Protein AF-A0A086KUJ4-F1 (afdb_monomer_lite)

Organism: NCBI:txid943167

pLDDT: mean 71.08, std 16.58, range [30.31, 95.75]

InterPro domains:
  IPR012171 Fatty acid desaturase [PTHR32100] (30-176)

Secondary structure (DSSP, 8-state):
-HHHHHHTT--S-HHHHHHHHHHHHHHHHHHHHHHHHHHHHHHHHHHHHHHHHHHHHHS-GGGTS--HHHHHHHHHHHHHHHHHHHHIIIIIS-HHHHHHHHHSPPPTT--HHHHHHHHHHHHHHHHHHHHHHHHHHHHHHHHHHHHHTT-S-S-HHHHHHHHHHHHHHTTPPP----TT-TT----HHHHHHHHHSTTT--SS--TTHHHHHHHHHHHHHHHHHHHHTT-HHHHIIIIIHHHHHHHHHHHHHHHHHHTT-GGGT-STT----HHHHHHHHHHHHHHHHHHHHHHHTSTTHHHHHHHHHHHTTTHHHHHHHHHHH-

Sequence (326 aa):
VIDAGALLGLVWNRRRATTAWQRARERRDEMKRQDEEKLLQRAGSDRQIIYMESIKQMFPARVYRIHTFANLALLARDLLLLVGLSFAAYRLLGIEALLDRLDVPAPPSASPLLRASLFTLLVALAVAYAVGSGTLWFALFVHATEAANGKFSGASLLNHAVASVLQAAMLIPYKPRRAGAPYEVPAIRPCLFDSCFRFAHLAGANCWQTSFFACIGVFAFLAWLAGSCGYSSQVLIFYVGPYLVCNAWMAYYYGLLEGGGPHDVTNEENNMNFDFAAPSALQWMRSVSEERRRGRKVRRGGLLWSWIDRLHHELPKKHLMQALTY

Structure (mmCIF, N/CA/C/O backbone):
data_AF-A0A086KUJ4-F1
#
_entry.id   AF-A0A086KUJ4-F1
#
loop_
_atom_site.group_PDB
_atom_site.id
_atom_site.type_symbol
_atom_site.label_atom_id
_atom_site.label_alt_id
_atom_site.label_comp_id
_atom_site.label_asym_id
_atom_site.label_entity_id
_atom_site.label_seq_id
_atom_site.pdbx_PDB_ins_code
_atom_site.Cartn_x
_atom_site.Cartn_y
_atom_site.Cartn_z
_atom_site.occupancy
_atom_site.B_iso_or_equiv
_atom_site.auth_seq_id
_atom_site.auth_comp_id
_atom_site.auth_asym_id
_atom_site.auth_atom_id
_atom_site.pdbx_PDB_model_num
ATOM 1 N N . VAL A 1 1 ? -43.573 -10.918 61.243 1.00 58.59 1 VAL A N 1
ATOM 2 C CA . VAL A 1 1 ? -44.524 -10.003 60.556 1.00 58.59 1 VAL A CA 1
ATOM 3 C C . VAL A 1 1 ? -45.813 -10.715 60.155 1.00 58.59 1 VAL A C 1
ATOM 5 O O . VAL A 1 1 ? -46.865 -10.255 60.563 1.00 58.59 1 VAL A O 1
ATOM 8 N N . ILE A 1 2 ? -45.764 -11.842 59.432 1.00 58.16 2 ILE A N 1
ATOM 9 C CA . ILE A 1 2 ? -46.979 -12.574 59.005 1.00 58.16 2 ILE A CA 1
ATOM 10 C C . ILE A 1 2 ? -47.777 -13.123 60.198 1.00 58.16 2 ILE A C 1
ATOM 12 O O . ILE A 1 2 ? -48.990 -12.960 60.224 1.00 58.16 2 ILE A O 1
ATOM 16 N N . ASP A 1 3 ? -47.110 -13.693 61.208 1.00 50.41 3 ASP A N 1
ATOM 17 C CA . ASP A 1 3 ? -47.803 -14.197 62.405 1.00 50.41 3 ASP A CA 1
ATOM 18 C C . ASP A 1 3 ? -48.405 -13.062 63.253 1.00 50.41 3 ASP A C 1
ATOM 20 O O . ASP A 1 3 ? -49.518 -13.198 63.745 1.00 50.41 3 ASP A O 1
ATOM 24 N N . ALA A 1 4 ? -47.742 -11.901 63.330 1.00 58.22 4 ALA A N 1
ATOM 25 C CA . ALA A 1 4 ? -48.284 -10.707 63.988 1.00 58.22 4 ALA A CA 1
ATOM 26 C C . ALA A 1 4 ? -49.477 -10.097 63.219 1.00 58.22 4 ALA A C 1
ATOM 28 O O . ALA A 1 4 ? -50.450 -9.670 63.829 1.00 58.22 4 ALA A O 1
ATOM 29 N N . GLY A 1 5 ? -49.441 -10.097 61.881 1.00 60.09 5 GLY A N 1
ATOM 30 C CA . GLY A 1 5 ? -50.546 -9.627 61.034 1.00 60.09 5 GLY A CA 1
ATOM 31 C C . GLY A 1 5 ? -51.746 -10.580 60.994 1.00 60.09 5 GLY A C 1
ATOM 32 O O . GLY A 1 5 ? -52.878 -10.128 60.847 1.00 60.09 5 GLY A O 1
ATOM 33 N N . ALA A 1 6 ? -51.519 -11.885 61.170 1.00 55.00 6 ALA A N 1
ATOM 34 C CA . ALA A 1 6 ? -52.583 -12.871 61.353 1.00 55.00 6 ALA A CA 1
ATOM 35 C C . ALA A 1 6 ? -53.240 -12.750 62.741 1.00 55.00 6 ALA A C 1
ATOM 37 O O . ALA A 1 6 ? -54.462 -12.813 62.834 1.00 55.00 6 ALA A O 1
ATOM 38 N N . LEU A 1 7 ? -52.447 -12.505 63.795 1.00 54.44 7 LEU A N 1
ATOM 39 C CA .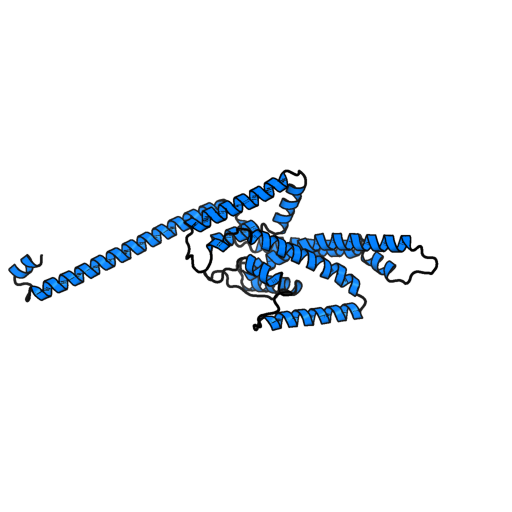 LEU A 1 7 ? -52.930 -12.229 65.158 1.00 54.44 7 LEU A CA 1
ATOM 40 C C . LEU A 1 7 ? -53.775 -10.948 65.252 1.00 54.44 7 LEU A C 1
ATOM 42 O O . LEU A 1 7 ? -54.709 -10.894 66.042 1.00 54.44 7 LEU A O 1
ATOM 46 N N . LEU A 1 8 ? -53.477 -9.943 64.425 1.00 58.81 8 LEU A N 1
ATOM 47 C CA . LEU A 1 8 ? -54.223 -8.680 64.346 1.00 58.81 8 LEU A CA 1
ATOM 48 C C . LEU A 1 8 ? -55.417 -8.718 63.368 1.00 58.81 8 LEU A C 1
ATOM 50 O O . LEU A 1 8 ? -56.019 -7.681 63.109 1.00 58.81 8 LEU A O 1
ATOM 54 N N . GLY A 1 9 ? -55.756 -9.876 62.784 1.00 57.69 9 GLY A N 1
ATOM 55 C CA . GLY A 1 9 ? -56.895 -10.016 61.860 1.00 57.69 9 GLY A CA 1
ATOM 56 C C . GLY A 1 9 ? -56.721 -9.335 60.492 1.00 57.69 9 GLY A C 1
ATOM 57 O O . GLY A 1 9 ? -57.650 -9.302 59.691 1.00 57.69 9 GLY A O 1
ATOM 58 N N . LEU A 1 10 ? -55.525 -8.828 60.182 1.00 59.97 10 LEU A N 1
ATOM 59 C CA . LEU A 1 10 ? -55.222 -8.082 58.952 1.00 59.97 10 LEU A CA 1
ATOM 60 C C . LEU A 1 10 ? -54.980 -8.992 57.733 1.00 59.97 10 LEU A C 1
ATOM 62 O O . LEU A 1 10 ? -54.762 -8.510 56.622 1.00 59.97 10 LEU A O 1
ATOM 66 N N . VAL A 1 11 ? -54.993 -10.316 57.921 1.00 57.94 11 VAL A N 1
ATOM 67 C CA . VAL A 1 11 ? -54.673 -11.303 56.885 1.00 57.94 11 VAL A CA 1
ATOM 68 C C . VAL A 1 11 ? -55.725 -12.416 56.864 1.00 57.94 11 VAL A C 1
ATOM 70 O O . VAL A 1 11 ? -55.714 -13.308 57.705 1.00 57.94 11 VAL A O 1
ATOM 73 N N . TRP A 1 12 ? -56.600 -12.405 55.853 1.00 60.53 12 TRP A N 1
ATOM 74 C CA . TRP A 1 12 ? -57.777 -13.291 55.767 1.00 60.53 12 TRP A CA 1
ATOM 75 C C . TRP A 1 12 ? -57.455 -14.781 55.549 1.00 60.53 12 TRP A C 1
ATOM 77 O O . TRP A 1 12 ? -58.298 -15.646 55.770 1.00 60.53 12 TRP A O 1
ATOM 87 N N . ASN A 1 13 ? -56.252 -15.122 55.068 1.00 69.75 13 ASN A N 1
ATOM 88 C CA . ASN A 1 13 ? -55.864 -16.518 54.857 1.00 69.75 13 ASN A CA 1
ATOM 89 C C . ASN A 1 13 ? -54.338 -16.702 54.927 1.00 69.75 13 ASN A C 1
ATOM 91 O O . ASN A 1 13 ? -53.608 -16.315 54.007 1.00 69.75 13 ASN A O 1
ATOM 95 N N . ARG A 1 14 ? -53.856 -17.321 56.016 1.00 67.38 14 ARG A N 1
ATOM 96 C CA . ARG A 1 14 ? -52.426 -17.517 56.334 1.00 67.38 14 ARG A CA 1
ATOM 97 C C . ARG A 1 14 ? -51.643 -18.126 55.172 1.00 67.38 14 ARG A C 1
ATOM 99 O O . ARG A 1 14 ? -50.552 -17.662 54.858 1.00 67.38 14 ARG A O 1
ATOM 106 N N . ARG A 1 15 ? -52.233 -19.115 54.491 1.00 71.88 15 ARG A N 1
ATOM 107 C CA . ARG A 1 15 ? -51.593 -19.854 53.392 1.00 71.88 15 ARG A CA 1
ATOM 108 C C . ARG A 1 15 ? -51.363 -18.985 52.154 1.00 71.88 15 ARG A C 1
ATOM 110 O O . ARG A 1 15 ? -50.354 -19.145 51.480 1.00 71.88 15 ARG A O 1
ATOM 117 N N . ARG A 1 16 ? -52.270 -18.041 51.867 1.00 69.00 16 ARG A N 1
ATOM 118 C CA . ARG A 1 16 ? -52.110 -17.093 50.750 1.00 69.00 16 ARG A CA 1
ATOM 119 C C . ARG A 1 16 ? -51.055 -16.037 51.066 1.00 69.00 16 ARG A C 1
ATOM 121 O O . ARG A 1 16 ? -50.241 -15.717 50.201 1.00 69.00 16 ARG A O 1
ATOM 128 N N . ALA A 1 17 ? -51.026 -15.543 52.301 1.00 68.44 17 ALA A N 1
ATOM 129 C CA . ALA A 1 17 ? -50.056 -14.539 52.727 1.00 68.44 17 ALA A CA 1
ATOM 130 C C . ALA A 1 17 ? -48.621 -15.071 52.779 1.00 68.44 17 ALA A C 1
ATOM 132 O O . ALA A 1 17 ? -47.705 -14.364 52.365 1.00 68.44 17 ALA A O 1
ATOM 133 N N . THR A 1 18 ? -48.417 -16.322 53.200 1.00 75.56 18 THR A N 1
ATOM 134 C CA . THR A 1 18 ? -47.094 -16.959 53.136 1.00 75.56 18 THR A CA 1
ATOM 135 C C . THR A 1 18 ? -46.623 -17.136 51.696 1.00 75.56 18 THR A C 1
ATOM 137 O O . THR A 1 18 ? -45.495 -16.758 51.399 1.00 75.56 18 THR A O 1
ATOM 140 N N . THR A 1 19 ? -47.480 -17.592 50.774 1.00 76.88 19 THR A N 1
ATOM 141 C CA . THR A 1 19 ? -47.108 -17.690 49.348 1.00 76.88 19 THR A CA 1
ATOM 142 C C . THR A 1 19 ? -46.850 -16.332 48.692 1.00 76.88 19 THR A C 1
ATOM 144 O O . THR A 1 19 ? -45.944 -16.209 47.872 1.00 76.88 19 THR A O 1
ATOM 147 N N . ALA A 1 20 ? -47.616 -15.293 49.040 1.00 75.69 20 ALA A N 1
ATOM 148 C CA . ALA A 1 20 ? -47.390 -13.944 48.523 1.00 75.69 20 ALA A CA 1
ATOM 149 C C . ALA A 1 20 ? -46.068 -13.365 49.044 1.00 75.69 20 ALA A C 1
ATOM 151 O O . ALA A 1 20 ? -45.313 -12.764 48.281 1.00 75.69 20 ALA A O 1
ATOM 152 N N . TRP A 1 21 ? -45.756 -13.602 50.320 1.00 77.25 21 TRP A N 1
ATOM 153 C CA . TRP A 1 21 ? -44.485 -13.206 50.913 1.00 77.25 21 TRP A CA 1
ATOM 154 C C . TRP A 1 21 ? -43.297 -13.971 50.324 1.00 77.25 21 TRP A C 1
ATOM 156 O O . TRP A 1 21 ? -42.284 -13.349 50.026 1.00 77.25 21 TRP A O 1
ATOM 166 N N . GLN A 1 22 ? -43.425 -15.282 50.093 1.00 81.25 22 GLN A N 1
ATOM 167 C CA . GLN A 1 22 ? -42.392 -16.090 49.433 1.00 81.25 22 GLN A CA 1
ATOM 168 C C . GLN A 1 22 ? -42.095 -15.566 48.027 1.00 81.25 22 GLN A C 1
ATOM 170 O O . GLN A 1 22 ? -40.948 -15.250 47.740 1.00 81.25 22 GLN A O 1
ATOM 175 N N . ARG A 1 23 ? -43.123 -15.323 47.203 1.00 78.44 23 ARG A N 1
ATOM 176 C CA . ARG A 1 23 ? -42.940 -14.741 45.861 1.00 78.44 23 ARG A CA 1
ATOM 177 C C . ARG A 1 23 ? -42.352 -13.331 45.892 1.00 78.44 23 ARG A C 1
ATOM 179 O O . ARG A 1 23 ? -41.558 -12.973 45.029 1.00 78.44 23 ARG A O 1
ATOM 186 N N . ALA A 1 24 ? -42.749 -12.505 46.861 1.00 76.44 24 ALA A N 1
ATOM 187 C CA . ALA A 1 24 ? -42.192 -11.162 47.021 1.00 76.44 24 ALA A CA 1
ATOM 188 C C . ALA A 1 24 ? -40.724 -11.200 47.474 1.00 76.44 24 ALA A C 1
ATOM 190 O O . ALA A 1 24 ? -39.934 -10.352 47.062 1.00 76.44 24 ALA A O 1
ATOM 191 N N . ARG A 1 25 ? -40.361 -12.184 48.303 1.00 83.00 25 ARG A N 1
ATOM 192 C CA . ARG A 1 25 ? -38.986 -12.436 48.731 1.00 83.00 25 ARG A CA 1
ATOM 193 C C . ARG A 1 25 ? -38.134 -12.944 47.571 1.00 83.00 25 ARG A C 1
ATOM 195 O O . ARG A 1 25 ? -37.107 -12.341 47.307 1.00 83.00 25 ARG A O 1
ATOM 202 N N . GLU A 1 26 ? -38.608 -13.944 46.832 1.00 85.44 26 GLU A N 1
ATOM 203 C CA . GLU A 1 26 ? -37.947 -14.467 45.629 1.00 85.44 26 GLU A CA 1
ATOM 204 C C . GLU A 1 26 ? -37.695 -13.355 44.606 1.00 85.44 26 GLU A C 1
ATOM 206 O O . GLU A 1 26 ? -36.560 -13.155 44.201 1.00 85.44 26 GLU A O 1
ATOM 211 N N . ARG A 1 27 ? -38.703 -12.532 44.277 1.00 81.81 27 ARG A N 1
ATOM 212 C CA . ARG A 1 27 ? -38.520 -11.379 43.371 1.00 81.81 27 ARG A CA 1
ATOM 213 C C . ARG A 1 27 ? -37.503 -10.357 43.878 1.00 81.81 27 ARG A C 1
ATOM 215 O O . ARG A 1 27 ? -36.817 -9.731 43.076 1.00 81.81 27 ARG A O 1
ATOM 222 N N . ARG A 1 28 ? -37.437 -10.134 45.194 1.00 81.12 28 ARG A N 1
ATOM 223 C CA . ARG A 1 28 ? -36.473 -9.205 45.802 1.00 81.12 28 ARG A CA 1
ATOM 224 C C . ARG A 1 28 ? -35.055 -9.770 45.742 1.00 81.12 28 ARG A C 1
ATOM 226 O O . ARG A 1 28 ? -34.130 -9.018 45.458 1.00 81.12 28 ARG A O 1
ATOM 233 N N . ASP A 1 29 ? -34.902 -11.061 46.008 1.00 83.81 29 ASP A N 1
ATOM 234 C CA . ASP A 1 29 ? -33.615 -11.751 45.966 1.00 83.81 29 ASP A CA 1
ATOM 235 C C . ASP A 1 29 ? -33.114 -11.878 44.510 1.00 83.81 29 ASP A C 1
ATOM 237 O O . ASP A 1 29 ? -31.934 -11.651 44.254 1.00 83.81 29 ASP A O 1
ATOM 241 N N . GLU A 1 30 ? -34.012 -12.103 43.544 1.00 86.06 30 GLU A N 1
ATOM 242 C CA . GLU A 1 30 ? -33.726 -12.074 42.099 1.00 86.06 30 GLU A CA 1
ATOM 243 C C . GLU A 1 30 ? -33.246 -10.685 41.642 1.00 86.06 30 GLU A C 1
ATOM 245 O O . GLU A 1 30 ? -32.212 -10.569 40.989 1.00 86.06 30 GLU A O 1
ATOM 250 N N . MET A 1 31 ? -33.949 -9.611 42.034 1.00 78.88 31 MET A N 1
ATOM 251 C CA . MET A 1 31 ? -33.533 -8.235 41.719 1.00 78.88 31 MET A CA 1
ATOM 252 C C . MET A 1 31 ? -32.161 -7.902 42.309 1.00 78.88 31 MET A C 1
ATOM 254 O O . MET A 1 31 ? -31.336 -7.307 41.624 1.00 78.88 31 MET A O 1
ATOM 258 N N . LYS A 1 32 ? -31.892 -8.312 43.555 1.00 79.44 32 LYS A N 1
ATOM 259 C CA . LYS A 1 32 ? -30.580 -8.100 44.178 1.00 79.44 32 LYS A CA 1
ATOM 260 C C . LYS A 1 32 ? -29.462 -8.816 43.428 1.00 79.44 32 LYS A C 1
ATOM 262 O O . LYS A 1 32 ? -28.425 -8.206 43.205 1.00 79.44 32 LYS A O 1
ATOM 267 N N . ARG A 1 33 ? -29.681 -10.065 43.001 1.00 80.62 33 ARG A N 1
ATOM 268 C CA . ARG A 1 33 ? -28.704 -10.803 42.185 1.00 80.62 33 ARG A CA 1
ATOM 269 C C . ARG A 1 33 ? -28.448 -10.119 40.847 1.00 80.62 33 ARG A C 1
ATOM 271 O O . ARG A 1 33 ? -27.296 -9.947 40.476 1.00 80.62 33 ARG A O 1
ATOM 278 N N . GLN A 1 34 ? -29.496 -9.659 40.165 1.00 80.62 34 GLN A N 1
ATOM 279 C CA . GLN A 1 34 ? -29.347 -8.919 38.908 1.00 80.62 34 GLN A CA 1
ATOM 280 C C . GLN A 1 34 ? -28.588 -7.599 39.091 1.00 80.62 34 GLN A C 1
ATOM 282 O O . GLN A 1 34 ? -27.813 -7.205 38.221 1.00 80.62 34 GLN A O 1
ATOM 287 N N . ASP A 1 35 ? -28.801 -6.898 40.204 1.00 73.69 35 ASP A N 1
ATOM 288 C CA . ASP A 1 35 ? -28.073 -5.667 40.507 1.00 73.69 35 ASP A CA 1
ATOM 289 C C . ASP A 1 35 ? -26.608 -5.944 40.884 1.00 73.69 35 ASP A C 1
ATOM 291 O O . ASP A 1 35 ? -25.721 -5.225 40.424 1.00 73.69 35 ASP A O 1
ATOM 295 N N . GLU A 1 36 ? -26.327 -7.012 41.638 1.00 71.25 36 GLU A N 1
ATOM 296 C CA . GLU A 1 36 ? -24.962 -7.481 41.922 1.00 71.25 36 GLU A CA 1
ATOM 297 C C . GLU A 1 36 ? -24.225 -7.898 40.639 1.00 71.25 36 GLU A C 1
ATOM 299 O O . GLU A 1 36 ? -23.086 -7.481 40.424 1.00 71.25 36 GLU A O 1
ATOM 304 N N . GLU A 1 37 ? -24.877 -8.633 39.737 1.00 73.12 37 GLU A N 1
ATOM 305 C CA . GLU A 1 37 ? -24.324 -8.997 38.427 1.00 73.12 37 GLU A CA 1
ATOM 306 C C . GLU A 1 37 ? -24.031 -7.762 37.567 1.00 73.12 37 GLU A C 1
ATOM 308 O O . GLU A 1 37 ? -22.949 -7.658 36.988 1.00 73.12 37 GLU A O 1
ATOM 313 N N . LYS A 1 38 ? -24.938 -6.777 37.525 1.00 72.62 38 LYS A N 1
ATOM 314 C CA . LYS A 1 38 ? -24.701 -5.505 36.819 1.00 72.62 38 LYS A CA 1
ATOM 315 C C . LYS A 1 38 ? -23.531 -4.727 37.414 1.00 72.62 38 LYS A C 1
ATOM 317 O O . LYS A 1 38 ? -22.778 -4.102 36.669 1.00 72.62 38 LYS A O 1
ATOM 322 N N . LEU A 1 39 ? -23.374 -4.729 38.738 1.00 65.69 39 LEU A N 1
ATOM 323 C CA . LEU A 1 39 ? -22.255 -4.069 39.412 1.00 65.69 39 LEU A CA 1
ATOM 324 C C . LEU A 1 39 ? -20.927 -4.773 39.118 1.00 65.69 39 LEU A C 1
ATOM 326 O O . LEU A 1 39 ? -19.940 -4.097 38.840 1.00 65.69 39 LEU A O 1
ATOM 330 N N . LEU A 1 40 ? -20.908 -6.106 39.110 1.00 65.81 40 LEU A N 1
ATOM 331 C CA . LEU A 1 40 ? -19.737 -6.898 38.726 1.00 65.81 40 LEU A CA 1
ATOM 332 C C . LEU A 1 40 ? -19.361 -6.684 37.256 1.00 65.81 40 LEU A C 1
ATOM 334 O O . LEU A 1 40 ? -18.184 -6.500 36.951 1.00 65.81 40 LEU A O 1
ATOM 338 N N . GLN A 1 41 ? -20.346 -6.623 36.358 1.00 68.62 41 GLN A N 1
ATOM 339 C CA . GLN A 1 41 ? -20.127 -6.294 34.947 1.00 68.62 41 GLN A CA 1
ATOM 340 C C . GLN A 1 41 ? -19.550 -4.883 34.775 1.00 68.62 41 GLN A C 1
ATOM 342 O O . GLN A 1 41 ? -18.591 -4.710 34.026 1.00 68.62 41 GLN A O 1
ATOM 347 N N . ARG A 1 42 ? -20.072 -3.888 35.509 1.00 65.25 42 ARG A N 1
ATOM 348 C CA . ARG A 1 42 ? -19.542 -2.512 35.505 1.00 65.25 42 ARG A CA 1
ATOM 349 C C . ARG A 1 42 ? -18.118 -2.433 36.055 1.00 65.25 42 ARG A C 1
ATOM 351 O O . ARG A 1 42 ? -17.258 -1.808 35.448 1.00 65.25 42 ARG A O 1
ATOM 358 N N . ALA A 1 43 ? -17.838 -3.113 37.164 1.00 60.50 43 ALA A N 1
ATOM 359 C CA . ALA A 1 43 ? -16.495 -3.164 37.737 1.00 60.50 43 ALA A CA 1
ATOM 360 C C . ALA A 1 43 ? -15.493 -3.867 36.800 1.00 60.50 43 ALA A C 1
ATOM 362 O O . ALA A 1 43 ? -14.335 -3.456 36.707 1.00 60.50 43 ALA A O 1
ATOM 363 N N . GLY A 1 44 ? -15.941 -4.901 36.080 1.00 63.34 44 GLY A N 1
ATOM 364 C CA . GLY A 1 44 ? -15.178 -5.547 35.013 1.00 63.34 44 GLY A CA 1
ATOM 365 C C . GLY A 1 44 ? -14.884 -4.594 33.852 1.00 63.34 44 GLY A C 1
ATOM 366 O O . GLY A 1 44 ? -13.727 -4.471 33.448 1.00 63.34 44 GLY A O 1
ATOM 367 N N . SER A 1 45 ? -15.890 -3.856 33.368 1.00 63.25 45 SER A N 1
ATOM 368 C CA . SER A 1 45 ? -15.702 -2.871 32.295 1.00 63.25 45 SER A CA 1
ATOM 369 C C . SER A 1 45 ? -14.796 -1.710 32.708 1.00 63.25 45 SER A C 1
ATOM 371 O O . SER A 1 45 ? -13.956 -1.286 31.919 1.00 63.25 45 SER A O 1
ATOM 373 N N . ASP A 1 46 ? -14.893 -1.236 33.951 1.00 60.28 46 ASP A N 1
ATOM 374 C CA . ASP A 1 46 ? -14.058 -0.142 34.458 1.00 60.28 46 ASP A CA 1
ATOM 375 C C . ASP A 1 46 ? -12.581 -0.553 34.524 1.00 60.28 46 ASP A C 1
ATOM 377 O O . ASP A 1 46 ? -11.701 0.201 34.104 1.00 60.28 46 ASP A O 1
ATOM 381 N N . ARG A 1 47 ? -12.289 -1.786 34.964 1.00 63.41 47 ARG A N 1
ATOM 382 C CA . ARG A 1 47 ? -10.925 -2.337 34.916 1.00 63.41 47 ARG A CA 1
ATOM 383 C C . ARG A 1 47 ? -10.403 -2.421 33.485 1.00 63.41 47 ARG A C 1
ATOM 385 O O . ARG A 1 47 ? -9.275 -2.002 33.234 1.00 63.41 47 ARG A O 1
ATOM 392 N N . GLN A 1 48 ? -11.213 -2.911 32.547 1.00 61.91 48 GLN A N 1
ATOM 393 C CA . GLN A 1 48 ? -10.833 -2.987 31.132 1.00 61.91 48 GLN A CA 1
ATOM 394 C C . GLN A 1 48 ? -10.527 -1.601 30.543 1.00 61.91 48 GLN A C 1
ATOM 396 O O . GLN A 1 48 ? -9.531 -1.444 29.835 1.00 61.91 48 GLN A O 1
ATOM 401 N N . ILE A 1 49 ? -11.316 -0.577 30.884 1.00 64.81 49 ILE A N 1
ATOM 402 C CA . ILE A 1 49 ? -11.079 0.812 30.461 1.00 64.81 49 ILE A CA 1
ATOM 403 C C . ILE A 1 49 ? -9.742 1.333 31.011 1.00 64.81 49 ILE A C 1
ATOM 405 O O . ILE A 1 49 ? -8.959 1.907 30.252 1.00 64.81 49 ILE A O 1
ATOM 409 N N . ILE A 1 50 ? -9.435 1.079 32.287 1.00 65.69 50 ILE A N 1
ATOM 410 C CA . ILE A 1 50 ? -8.173 1.499 32.922 1.00 65.69 50 ILE A CA 1
ATOM 411 C C . ILE A 1 50 ? -6.964 0.803 32.277 1.00 65.69 50 ILE A C 1
ATOM 413 O O . ILE A 1 50 ? -5.951 1.451 31.991 1.00 65.69 50 ILE A O 1
ATOM 417 N N . TYR A 1 51 ? -7.056 -0.502 32.001 1.00 63.97 51 TYR A N 1
ATOM 418 C CA . TYR A 1 51 ? -6.000 -1.236 31.295 1.00 63.97 51 TYR A CA 1
ATOM 419 C C . TYR A 1 51 ? -5.809 -0.712 29.870 1.00 63.97 51 TYR A C 1
ATOM 421 O O . TYR A 1 51 ? -4.677 -0.479 29.443 1.00 63.97 51 TYR A O 1
ATOM 429 N N . MET A 1 52 ? -6.902 -0.450 29.154 1.00 63.34 52 MET A N 1
ATOM 430 C CA . MET A 1 52 ? -6.870 0.139 27.818 1.00 63.34 52 MET A CA 1
ATOM 431 C C . MET A 1 52 ? -6.204 1.518 27.817 1.00 63.34 52 MET A C 1
ATOM 433 O O . MET A 1 52 ? -5.390 1.812 26.940 1.00 63.34 52 MET A O 1
ATOM 437 N N . GLU A 1 53 ? -6.535 2.382 28.777 1.00 65.56 53 GLU A N 1
ATOM 438 C CA . GLU A 1 53 ? -5.898 3.693 28.917 1.00 65.56 53 GLU A CA 1
ATOM 439 C C . GLU A 1 53 ? -4.411 3.572 29.235 1.00 65.56 53 GLU A C 1
ATOM 441 O O . GLU A 1 53 ? -3.597 4.255 28.612 1.00 65.56 53 GLU A O 1
ATOM 446 N N . SER A 1 54 ? -4.043 2.647 30.122 1.00 64.94 54 SER A N 1
ATOM 447 C CA . SER A 1 54 ? -2.646 2.366 30.464 1.00 64.94 54 SER A CA 1
ATOM 448 C C . SER A 1 54 ? -1.845 1.913 29.239 1.00 64.94 54 SER A C 1
ATOM 450 O O . SER A 1 54 ? -0.734 2.385 29.006 1.00 64.94 54 SER A O 1
ATOM 452 N N . ILE A 1 55 ? -2.425 1.056 28.396 1.00 63.88 55 ILE A N 1
ATOM 453 C CA . ILE A 1 55 ? -1.822 0.610 27.134 1.00 63.88 55 ILE A CA 1
ATOM 454 C C . ILE A 1 55 ? -1.733 1.771 26.134 1.00 63.88 55 ILE A C 1
ATOM 456 O O . ILE A 1 55 ? -0.684 1.968 25.523 1.00 63.88 55 ILE A O 1
ATOM 460 N N . LYS A 1 56 ? -2.786 2.590 25.984 1.00 64.88 56 LYS A N 1
ATOM 461 C CA . LYS A 1 56 ? -2.775 3.781 25.108 1.00 64.88 56 LYS A CA 1
ATOM 462 C C . LYS A 1 56 ? -1.659 4.758 25.476 1.00 64.88 56 LYS A C 1
ATOM 464 O O . LYS A 1 56 ? -1.080 5.359 24.575 1.00 64.88 56 LYS A O 1
ATOM 469 N N . GLN A 1 57 ? -1.329 4.893 26.762 1.00 69.94 57 GLN A N 1
ATOM 470 C CA . GLN A 1 57 ? -0.213 5.723 27.229 1.00 69.94 57 GLN A CA 1
ATOM 471 C C . GLN A 1 57 ? 1.166 5.172 26.819 1.00 69.94 57 GLN A C 1
ATOM 473 O O . GLN A 1 57 ? 2.113 5.946 26.695 1.00 69.94 57 GLN A O 1
ATOM 478 N N . MET A 1 58 ? 1.290 3.869 26.537 1.00 64.88 58 MET A N 1
ATOM 479 C CA . MET A 1 58 ? 2.538 3.266 26.041 1.00 64.88 58 MET A CA 1
ATOM 480 C C . MET A 1 58 ? 2.801 3.562 24.555 1.00 64.88 58 MET A C 1
ATOM 482 O O . MET A 1 58 ? 3.930 3.393 24.083 1.00 64.88 58 MET A O 1
ATOM 486 N N . PHE A 1 59 ? 1.787 4.008 23.804 1.00 65.69 59 PHE A N 1
ATOM 487 C CA . PHE A 1 59 ? 1.892 4.296 22.374 1.00 65.69 59 PHE A CA 1
ATOM 488 C C . PHE A 1 59 ? 1.799 5.793 22.071 1.00 65.69 59 PHE A C 1
ATOM 490 O O . PHE A 1 59 ? 1.070 6.533 22.732 1.00 65.69 59 PHE A O 1
ATOM 497 N N . PRO A 1 60 ? 2.491 6.275 21.022 1.00 67.56 60 PRO A N 1
ATOM 498 C CA . PRO A 1 60 ? 2.332 7.656 20.600 1.00 67.56 60 PRO A CA 1
ATOM 499 C C . PRO A 1 60 ? 0.895 7.896 20.116 1.00 67.56 60 PRO A C 1
ATOM 501 O O . PRO A 1 60 ? 0.315 7.057 19.425 1.00 67.56 60 PRO A O 1
ATOM 504 N N . ALA A 1 61 ? 0.342 9.074 20.428 1.00 68.25 61 ALA A N 1
ATOM 505 C CA . ALA A 1 61 ? -1.056 9.433 20.146 1.00 68.25 61 ALA A CA 1
ATOM 506 C C . ALA A 1 61 ? -1.489 9.191 18.686 1.00 68.25 61 ALA A C 1
ATOM 508 O O . ALA A 1 61 ? -2.631 8.814 18.429 1.00 68.25 61 ALA A O 1
ATOM 509 N N . ARG A 1 62 ? -0.546 9.311 17.742 1.00 66.44 62 ARG A N 1
ATOM 510 C CA . ARG A 1 62 ? -0.730 9.047 16.304 1.00 66.44 62 ARG A CA 1
ATOM 511 C C . ARG A 1 62 ? -1.211 7.636 15.948 1.00 66.44 62 ARG A C 1
ATOM 513 O O . ARG A 1 62 ? -1.642 7.418 14.825 1.00 66.44 62 ARG A O 1
ATOM 520 N N . VAL A 1 63 ? -1.066 6.668 16.852 1.00 64.56 63 VAL A N 1
ATOM 521 C CA . VAL A 1 63 ? -1.421 5.261 16.601 1.00 64.56 63 VAL A CA 1
ATOM 522 C C . VAL A 1 63 ? -2.917 5.020 16.820 1.00 64.56 63 VAL A C 1
ATOM 524 O O . VAL A 1 63 ? -3.485 4.137 16.183 1.00 64.56 63 VAL A O 1
ATOM 527 N N . TYR A 1 64 ? -3.562 5.800 17.695 1.00 69.12 64 TYR A N 1
ATOM 528 C CA . TYR A 1 64 ? -4.945 5.550 18.117 1.00 69.12 64 TYR A CA 1
ATOM 529 C C . TYR A 1 64 ? -5.893 6.747 17.969 1.00 69.12 64 TYR A C 1
ATOM 531 O O . TYR A 1 64 ? -7.106 6.551 18.018 1.00 69.12 64 TYR A O 1
ATOM 539 N N . ARG A 1 65 ? -5.391 7.974 17.782 1.00 72.88 65 ARG A N 1
ATOM 540 C CA . ARG A 1 65 ? -6.226 9.144 17.470 1.00 72.88 65 ARG A CA 1
ATOM 541 C C . ARG A 1 65 ? -6.297 9.387 15.966 1.00 72.88 65 ARG A C 1
ATOM 543 O O . ARG A 1 65 ? -5.299 9.277 15.259 1.00 72.88 65 ARG A O 1
ATOM 550 N N . ILE A 1 66 ? -7.480 9.780 15.499 1.00 78.12 66 ILE A N 1
ATOM 551 C CA . ILE A 1 66 ? -7.700 10.211 14.117 1.00 78.12 66 ILE A CA 1
ATOM 552 C C . ILE A 1 66 ? -7.147 11.631 13.965 1.00 78.12 66 ILE A C 1
ATOM 554 O O . ILE A 1 66 ? -7.613 12.563 14.620 1.00 78.12 66 ILE A O 1
ATOM 558 N N . HIS A 1 67 ? -6.159 11.800 13.088 1.00 81.88 67 HIS A N 1
ATOM 559 C CA . HIS A 1 67 ? -5.538 13.090 12.801 1.00 81.88 67 HIS A CA 1
ATOM 560 C C . HIS A 1 67 ? -5.607 13.387 11.302 1.00 81.88 67 HIS A C 1
ATOM 562 O O . HIS A 1 67 ? -4.635 13.172 10.583 1.00 81.88 67 HIS A O 1
ATOM 568 N N . THR A 1 68 ? -6.738 13.922 10.831 1.00 86.44 68 THR A N 1
ATOM 569 C CA . THR A 1 68 ? -6.980 14.182 9.397 1.00 86.44 68 THR A CA 1
ATOM 570 C C . THR A 1 68 ? -5.829 14.940 8.728 1.00 86.44 68 THR A C 1
ATOM 572 O O . THR A 1 68 ? -5.326 14.507 7.697 1.00 86.44 68 THR A O 1
ATOM 575 N N . PHE A 1 69 ? -5.371 16.047 9.324 1.00 88.81 69 PHE A N 1
ATOM 576 C CA . PHE A 1 69 ? -4.307 16.867 8.736 1.00 88.81 69 PHE A CA 1
ATOM 577 C C . PHE A 1 69 ? -2.954 16.143 8.701 1.00 88.81 69 PHE A C 1
ATOM 579 O O . PHE A 1 69 ? -2.261 16.178 7.689 1.00 88.81 69 PHE A O 1
ATOM 586 N N . ALA A 1 70 ? -2.591 15.441 9.779 1.00 87.56 70 ALA A N 1
ATOM 587 C CA . ALA A 1 70 ? -1.341 14.684 9.829 1.00 87.56 70 ALA A CA 1
ATOM 588 C C . ALA A 1 70 ? -1.348 13.517 8.829 1.00 87.56 70 ALA A C 1
ATOM 590 O O . ALA A 1 70 ? -0.344 13.273 8.165 1.00 87.56 70 ALA A O 1
ATOM 591 N N . ASN A 1 71 ? -2.487 12.837 8.683 1.00 89.06 71 ASN A N 1
ATOM 592 C CA . ASN A 1 71 ? -2.664 11.748 7.727 1.00 89.06 71 ASN A CA 1
ATOM 593 C C . ASN A 1 71 ? -2.602 12.250 6.277 1.00 89.06 71 ASN A C 1
ATOM 595 O O . ASN A 1 71 ? -1.922 11.640 5.458 1.00 89.06 71 ASN A O 1
ATOM 599 N N . LEU A 1 72 ? -3.209 13.404 5.972 1.00 91.62 72 LEU A N 1
ATOM 600 C CA . LEU A 1 72 ? -3.079 14.058 4.665 1.00 91.62 72 LEU A CA 1
ATOM 601 C C . LEU A 1 72 ? -1.637 14.487 4.367 1.00 91.62 72 LEU A C 1
ATOM 603 O O . LEU A 1 72 ? -1.162 14.274 3.256 1.00 91.62 72 LEU A O 1
ATOM 607 N N . ALA A 1 73 ? -0.921 15.049 5.345 1.00 92.19 73 ALA A N 1
ATOM 608 C CA . ALA A 1 73 ? 0.478 15.438 5.172 1.00 92.19 73 ALA A CA 1
ATOM 609 C C . ALA A 1 73 ? 1.389 14.224 4.917 1.00 92.19 73 ALA A C 1
ATOM 611 O O . ALA A 1 73 ? 2.284 14.284 4.075 1.00 92.19 73 ALA A O 1
ATOM 612 N N . LEU A 1 74 ? 1.147 13.108 5.613 1.00 91.12 74 LEU A N 1
ATOM 613 C CA . LEU A 1 74 ? 1.860 11.851 5.380 1.00 91.12 74 LEU A CA 1
ATOM 614 C C . LEU A 1 74 ? 1.534 11.261 4.006 1.00 91.12 74 LEU A C 1
ATOM 616 O O . LEU A 1 74 ? 2.456 10.900 3.281 1.00 91.12 74 LEU A O 1
ATOM 620 N N . LEU A 1 75 ? 0.257 11.234 3.617 1.00 93.44 75 LEU A N 1
ATOM 621 C CA . LEU A 1 75 ? -0.157 10.791 2.288 1.00 93.44 75 LEU A CA 1
ATOM 622 C C . LEU A 1 75 ? 0.501 11.639 1.189 1.00 93.44 75 LEU A C 1
ATOM 624 O O . LEU A 1 75 ? 1.049 11.094 0.235 1.00 93.44 75 LEU A O 1
ATOM 628 N N . ALA A 1 76 ? 0.505 12.966 1.342 1.00 94.25 76 ALA A N 1
ATOM 629 C CA . ALA A 1 76 ? 1.152 13.878 0.403 1.00 94.25 76 ALA A CA 1
ATOM 630 C C . ALA A 1 76 ? 2.664 13.630 0.314 1.00 94.25 76 ALA A C 1
ATOM 632 O O . ALA A 1 76 ? 3.204 13.564 -0.787 1.00 94.25 76 ALA A O 1
ATOM 633 N N . ARG A 1 77 ? 3.346 13.434 1.452 1.00 94.56 77 ARG A N 1
ATOM 634 C CA . ARG A 1 77 ? 4.764 13.047 1.485 1.00 94.56 77 ARG A CA 1
ATOM 635 C C . ARG A 1 77 ? 5.002 11.772 0.677 1.00 94.56 77 ARG A C 1
ATOM 637 O O . ARG A 1 77 ? 5.913 11.747 -0.142 1.00 94.56 77 ARG A O 1
ATOM 644 N N . ASP A 1 78 ? 4.209 10.730 0.906 1.00 94.44 78 ASP A N 1
ATOM 645 C CA . ASP A 1 78 ? 4.420 9.422 0.276 1.00 94.44 78 ASP A CA 1
ATOM 646 C C . ASP A 1 78 ? 4.139 9.459 -1.230 1.00 94.44 78 ASP A C 1
ATOM 648 O O . ASP A 1 78 ? 4.908 8.899 -2.013 1.00 94.44 78 ASP A O 1
ATOM 652 N N . LEU A 1 79 ? 3.116 10.209 -1.653 1.00 94.50 79 LEU A N 1
ATOM 653 C CA . LEU A 1 79 ? 2.847 10.479 -3.066 1.00 94.50 79 LEU A CA 1
ATOM 654 C C . LEU A 1 79 ? 3.983 11.275 -3.721 1.00 94.50 79 LEU A C 1
ATOM 656 O O . LEU A 1 79 ? 4.440 10.904 -4.800 1.00 94.50 79 LEU A O 1
ATOM 660 N N . LEU A 1 80 ? 4.485 12.330 -3.070 1.00 95.75 80 LEU A N 1
ATOM 661 C CA . LEU A 1 80 ? 5.609 13.120 -3.582 1.00 95.75 80 LEU A CA 1
ATOM 662 C C . LEU A 1 80 ? 6.891 12.289 -3.689 1.00 95.75 80 LEU A C 1
ATOM 664 O O . LEU A 1 80 ? 7.620 12.427 -4.669 1.00 95.75 80 LEU A O 1
ATOM 668 N N . LEU A 1 81 ? 7.155 11.404 -2.725 1.00 94.62 81 LEU A N 1
ATOM 669 C CA . LEU A 1 81 ? 8.288 10.481 -2.784 1.00 94.62 81 LEU A CA 1
ATOM 670 C C . LEU A 1 81 ? 8.145 9.490 -3.941 1.00 94.62 81 LEU A C 1
ATOM 672 O O . LEU A 1 81 ? 9.116 9.263 -4.659 1.00 94.62 81 LEU A O 1
ATOM 676 N N . LEU A 1 82 ? 6.952 8.928 -4.159 1.00 94.19 82 LEU A N 1
ATOM 677 C CA . LEU A 1 82 ? 6.711 7.981 -5.249 1.00 94.19 82 LEU A CA 1
ATOM 678 C C . LEU A 1 82 ? 6.831 8.654 -6.623 1.00 94.19 82 LEU A C 1
ATOM 680 O O . LEU A 1 82 ? 7.503 8.126 -7.512 1.00 94.19 82 LEU A O 1
ATOM 684 N N . VAL A 1 83 ? 6.224 9.831 -6.791 1.00 93.00 83 VAL A N 1
ATOM 685 C CA . VAL A 1 83 ? 6.306 10.618 -8.030 1.00 93.00 83 VAL A CA 1
ATOM 686 C C . VAL A 1 83 ? 7.740 11.081 -8.272 1.00 93.00 83 VAL A C 1
ATOM 688 O O . VAL A 1 83 ? 8.258 10.902 -9.371 1.00 93.00 83 VAL A O 1
ATOM 691 N N . GLY A 1 84 ? 8.410 11.608 -7.246 1.00 93.88 84 GLY A N 1
ATOM 692 C CA . GLY A 1 84 ? 9.799 12.054 -7.329 1.00 93.88 84 GLY A CA 1
ATOM 693 C C . GLY A 1 84 ? 10.758 10.921 -7.688 1.00 93.88 84 GLY A C 1
ATOM 694 O O . GLY A 1 84 ? 11.595 11.091 -8.570 1.00 93.88 84 GLY A O 1
ATOM 695 N N . LEU A 1 85 ? 10.598 9.744 -7.073 1.00 93.88 85 LEU A N 1
ATOM 696 C CA . LEU A 1 85 ? 11.390 8.557 -7.400 1.00 93.88 85 LEU A CA 1
ATOM 697 C C . LEU A 1 85 ? 11.140 8.091 -8.838 1.00 93.88 85 LEU A C 1
ATOM 699 O O . LEU A 1 85 ? 12.089 7.762 -9.543 1.00 93.88 85 LEU A O 1
ATOM 703 N N . SER A 1 86 ? 9.883 8.087 -9.284 1.00 92.06 86 SER A N 1
ATOM 704 C CA . SER A 1 86 ? 9.512 7.685 -10.648 1.00 92.06 86 SER A CA 1
ATOM 705 C C . SER A 1 86 ? 10.067 8.649 -11.690 1.00 92.06 86 SER A C 1
ATOM 707 O O . SER A 1 86 ? 10.660 8.214 -12.674 1.00 92.06 86 SER A O 1
ATOM 709 N N . PHE A 1 87 ? 9.970 9.955 -11.437 1.00 92.56 87 PHE A N 1
ATOM 710 C CA . PHE A 1 87 ? 10.550 10.981 -12.297 1.00 92.56 87 PHE A CA 1
ATOM 711 C C . PHE A 1 87 ? 12.080 10.884 -12.348 1.00 92.56 87 PHE A C 1
ATOM 713 O O . PHE A 1 87 ? 12.662 10.876 -13.432 1.00 92.56 87 PHE A O 1
ATOM 720 N N . ALA A 1 88 ? 12.736 10.762 -11.190 1.00 92.62 88 ALA A N 1
ATOM 721 C CA . ALA A 1 88 ? 14.186 10.629 -11.114 1.00 92.62 88 ALA A CA 1
ATOM 722 C C . ALA A 1 88 ? 14.676 9.353 -11.811 1.00 92.62 88 ALA A C 1
ATOM 724 O O . ALA A 1 88 ? 15.652 9.405 -12.552 1.00 92.62 88 ALA A O 1
ATOM 725 N N . ALA A 1 89 ? 13.986 8.225 -11.637 1.00 90.56 89 ALA A N 1
ATOM 726 C CA . ALA A 1 89 ? 14.342 6.977 -12.301 1.00 90.56 89 ALA A CA 1
ATOM 727 C C . ALA A 1 89 ? 14.161 7.051 -13.822 1.00 90.56 89 ALA A C 1
ATOM 729 O O . ALA A 1 89 ? 15.054 6.652 -14.568 1.00 90.56 89 ALA A O 1
ATOM 730 N N . TYR A 1 90 ? 13.040 7.611 -14.281 1.00 88.88 90 TYR A N 1
ATOM 731 C CA . TYR A 1 90 ? 12.741 7.731 -15.704 1.00 88.88 90 TYR A CA 1
ATOM 732 C C . TYR A 1 90 ? 13.698 8.703 -16.414 1.00 88.88 90 TYR A C 1
ATOM 734 O O . TYR A 1 90 ? 14.332 8.320 -17.396 1.00 88.88 90 TYR A O 1
ATOM 742 N N . ARG A 1 91 ? 13.852 9.931 -15.889 1.00 87.56 91 ARG A N 1
ATOM 743 C CA . ARG A 1 91 ? 14.620 11.012 -16.536 1.00 87.56 91 ARG A CA 1
ATOM 744 C C . ARG A 1 91 ? 16.080 11.107 -16.100 1.00 87.56 91 ARG A C 1
ATOM 746 O O . ARG A 1 91 ? 16.949 11.242 -16.951 1.00 87.56 91 ARG A O 1
ATOM 753 N N . LEU A 1 92 ? 16.368 11.082 -14.797 1.00 87.44 92 LEU A N 1
ATOM 754 C CA . LEU A 1 92 ? 17.708 11.408 -14.278 1.00 87.44 92 LEU A CA 1
ATOM 755 C C . LEU A 1 92 ? 18.647 10.198 -14.262 1.00 87.44 92 LEU A C 1
ATOM 757 O O . LEU A 1 92 ? 19.819 10.328 -14.598 1.00 87.44 92 LEU A O 1
ATOM 761 N N . LEU A 1 93 ? 18.134 9.021 -13.897 1.00 84.06 93 LEU A N 1
ATOM 762 C CA . LEU A 1 93 ? 18.890 7.764 -13.935 1.00 84.06 93 LEU A CA 1
ATOM 763 C C . LEU A 1 93 ? 18.963 7.166 -15.349 1.00 84.06 93 LEU A C 1
ATOM 765 O O . LEU A 1 93 ? 19.705 6.212 -15.569 1.00 84.06 93 LEU A O 1
ATOM 769 N N . GLY A 1 94 ? 18.228 7.741 -16.306 1.00 84.88 94 GLY A N 1
ATOM 770 C CA . GLY A 1 94 ? 18.352 7.425 -17.726 1.00 84.88 94 GLY A CA 1
ATOM 771 C C . GLY A 1 94 ? 17.723 6.099 -18.147 1.00 84.88 94 GLY A C 1
ATOM 772 O O . GLY A 1 94 ? 18.178 5.523 -19.131 1.00 84.88 94 GLY A O 1
ATOM 773 N N . ILE A 1 95 ? 16.691 5.607 -17.445 1.00 89.62 95 ILE A N 1
ATOM 774 C CA . ILE A 1 95 ? 15.956 4.400 -17.873 1.00 89.62 95 ILE A CA 1
ATOM 775 C C . ILE A 1 95 ? 15.373 4.599 -19.276 1.00 89.62 95 ILE A C 1
ATOM 777 O O . ILE A 1 95 ? 15.503 3.708 -20.107 1.00 89.62 95 ILE A O 1
ATOM 781 N N . GLU A 1 96 ? 14.809 5.775 -19.566 1.00 90.88 96 GLU A N 1
ATOM 782 C CA . GLU A 1 96 ? 14.334 6.137 -20.909 1.00 90.88 96 GLU A CA 1
ATOM 783 C C . GLU A 1 96 ? 15.460 6.035 -21.948 1.00 90.88 96 GLU A C 1
ATOM 785 O O . GLU A 1 96 ? 15.355 5.280 -22.908 1.00 90.88 96 GLU A O 1
ATOM 790 N N . ALA A 1 97 ? 16.600 6.682 -21.690 1.00 88.69 97 ALA A N 1
ATOM 791 C CA . ALA A 1 97 ? 17.744 6.661 -22.600 1.00 88.69 97 ALA A CA 1
ATOM 792 C C . ALA A 1 97 ? 18.338 5.253 -22.805 1.00 88.69 97 ALA A C 1
ATOM 794 O O . ALA A 1 97 ? 18.902 4.961 -23.861 1.00 88.69 97 ALA A O 1
ATOM 795 N N . LEU A 1 98 ? 18.260 4.380 -21.796 1.00 89.62 98 LEU A N 1
ATOM 796 C CA . LEU A 1 98 ? 18.684 2.984 -21.905 1.00 89.62 98 LEU A CA 1
ATOM 797 C C . LEU A 1 98 ? 17.699 2.159 -22.731 1.00 89.62 98 LEU A C 1
ATOM 799 O O . LEU A 1 98 ? 18.145 1.364 -23.555 1.00 89.62 98 LEU A O 1
ATOM 803 N N . LEU A 1 99 ? 16.393 2.360 -22.537 1.00 89.25 99 LEU A N 1
ATOM 804 C CA . LEU A 1 99 ? 15.357 1.714 -23.339 1.00 89.25 99 LEU A CA 1
ATOM 805 C C . LEU A 1 99 ? 15.490 2.117 -24.809 1.00 89.25 99 LEU A C 1
ATOM 807 O O . LEU A 1 99 ? 15.621 1.231 -25.646 1.00 89.25 99 LEU A O 1
ATOM 811 N N . ASP A 1 100 ? 15.609 3.413 -25.105 1.00 88.56 100 ASP A N 1
ATOM 812 C CA . ASP A 1 100 ? 15.761 3.921 -26.476 1.00 88.56 100 ASP A CA 1
ATOM 813 C C . ASP A 1 100 ? 16.984 3.316 -27.183 1.00 88.56 100 ASP A C 1
ATOM 815 O O . ASP A 1 100 ? 16.930 2.928 -28.348 1.00 88.56 100 ASP A O 1
ATOM 819 N N . ARG A 1 101 ? 18.111 3.183 -26.471 1.00 87.88 101 ARG A N 1
ATOM 820 C CA . ARG A 1 101 ? 19.338 2.583 -27.026 1.00 87.88 101 ARG A CA 1
ATOM 821 C C . ARG A 1 101 ? 19.248 1.074 -27.219 1.00 87.88 101 ARG A C 1
ATOM 823 O O . ARG A 1 101 ? 19.968 0.534 -28.058 1.00 87.88 101 ARG A O 1
ATOM 830 N N . LEU A 1 102 ? 18.441 0.388 -26.415 1.00 86.94 102 LEU A N 1
ATOM 831 C CA . LEU A 1 102 ? 18.278 -1.062 -26.488 1.00 86.94 102 LEU A CA 1
ATOM 832 C C . LEU A 1 102 ? 17.203 -1.477 -27.495 1.00 86.94 102 LEU A C 1
ATOM 834 O O . LEU A 1 102 ? 17.304 -2.594 -28.003 1.00 86.94 102 LEU A O 1
ATOM 838 N N . ASP A 1 103 ? 16.249 -0.599 -27.803 1.00 85.06 103 ASP A N 1
ATOM 839 C CA . ASP A 1 103 ? 15.159 -0.848 -28.753 1.00 85.06 103 ASP A CA 1
ATOM 840 C C . ASP A 1 103 ? 15.632 -0.787 -30.218 1.00 85.06 103 ASP A C 1
ATOM 842 O O . ASP A 1 103 ? 15.162 -1.528 -31.080 1.00 85.06 103 ASP A O 1
ATOM 846 N N . VAL A 1 104 ? 16.658 0.024 -30.505 1.00 84.44 104 VAL A N 1
ATOM 847 C CA . VAL A 1 104 ? 17.257 0.101 -31.845 1.00 84.44 104 VAL A CA 1
ATOM 848 C C . VAL A 1 104 ? 17.994 -1.213 -32.188 1.00 84.44 104 VAL A C 1
ATOM 850 O O . VAL A 1 104 ? 18.825 -1.695 -31.402 1.00 84.44 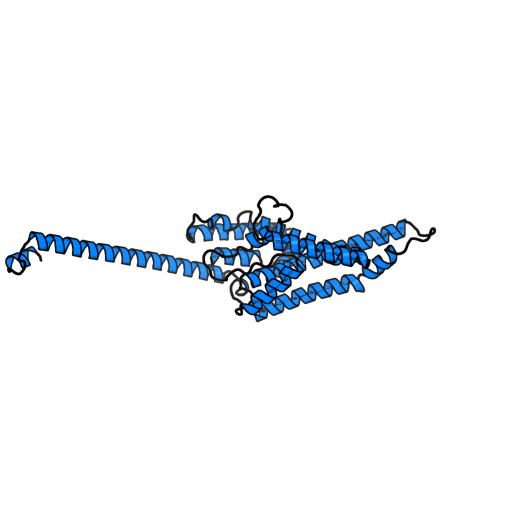104 VAL A O 1
ATOM 853 N N . PRO A 1 105 ? 17.747 -1.825 -33.366 1.00 81.62 105 PRO A N 1
ATOM 854 C CA . PRO A 1 105 ? 18.506 -2.985 -33.833 1.00 81.62 105 PRO A CA 1
ATOM 855 C C . PRO A 1 105 ? 20.007 -2.681 -33.856 1.00 81.62 105 PRO A C 1
ATOM 857 O O . PRO A 1 105 ? 20.424 -1.603 -34.277 1.00 81.62 105 PRO A O 1
ATOM 860 N N . ALA A 1 106 ? 20.842 -3.619 -33.395 1.00 79.31 106 ALA A N 1
ATOM 861 C CA . ALA A 1 106 ? 22.278 -3.343 -33.346 1.00 79.31 106 ALA A CA 1
ATOM 862 C C . ALA A 1 106 ? 22.826 -3.322 -34.773 1.00 79.31 106 ALA A C 1
ATOM 864 O O . ALA A 1 106 ? 22.532 -4.251 -35.531 1.00 79.31 106 ALA A O 1
ATOM 865 N N . PRO A 1 107 ? 23.661 -2.333 -35.134 1.00 81.19 107 PRO A N 1
ATOM 866 C CA . PRO A 1 107 ? 24.425 -2.427 -36.362 1.00 81.19 107 PRO A CA 1
ATOM 867 C C . PRO A 1 107 ? 25.360 -3.649 -36.298 1.00 81.19 107 PRO A C 1
ATOM 869 O O . PRO A 1 107 ? 25.795 -4.034 -35.210 1.00 81.19 107 PRO A O 1
ATOM 872 N N . PRO A 1 108 ? 25.722 -4.246 -37.444 1.00 75.62 108 PRO A N 1
ATOM 873 C CA . PRO A 1 108 ? 26.552 -5.455 -37.497 1.00 75.62 108 PRO A CA 1
ATOM 874 C C . PRO A 1 108 ? 27.959 -5.281 -36.891 1.00 75.62 108 PRO A C 1
ATOM 876 O O . PRO A 1 108 ? 28.613 -6.266 -36.573 1.00 75.62 108 PRO A O 1
ATOM 879 N N . SER A 1 109 ? 28.418 -4.040 -36.697 1.00 78.19 109 SER A N 1
ATOM 880 C CA . SER A 1 109 ? 29.683 -3.680 -36.041 1.00 78.19 109 SER A CA 1
ATOM 881 C C . SER A 1 109 ? 29.567 -3.425 -34.531 1.00 78.19 109 SER A C 1
ATOM 883 O O . SER A 1 109 ? 30.568 -3.109 -33.885 1.00 78.19 109 SER A O 1
ATOM 885 N N . ALA A 1 110 ? 28.369 -3.521 -33.947 1.00 81.25 110 ALA A N 1
ATOM 886 C CA . ALA A 1 110 ? 28.173 -3.266 -32.526 1.00 81.25 110 ALA A CA 1
ATOM 887 C C . ALA A 1 110 ? 28.839 -4.350 -31.673 1.00 81.25 110 ALA A C 1
ATOM 889 O O . ALA A 1 110 ? 28.662 -5.547 -31.902 1.00 81.25 110 ALA A O 1
ATOM 890 N N . SER A 1 111 ? 29.557 -3.934 -30.630 1.00 87.00 111 SER A N 1
ATOM 891 C CA . SER A 1 111 ? 30.138 -4.880 -29.686 1.00 87.00 111 SER A CA 1
ATOM 892 C C . SER A 1 111 ? 29.032 -5.525 -28.830 1.00 87.00 111 SER A C 1
ATOM 894 O O . SER A 1 111 ? 28.300 -4.824 -28.120 1.00 87.00 111 SER A O 1
ATOM 896 N N . PRO A 1 112 ? 28.897 -6.866 -28.835 1.00 86.31 112 PRO A N 1
ATOM 897 C CA . PRO A 1 112 ? 27.852 -7.549 -28.068 1.00 86.31 112 PRO A CA 1
ATOM 898 C C . PRO A 1 112 ? 28.028 -7.338 -26.558 1.00 86.31 112 PRO A C 1
ATOM 900 O O . PRO A 1 112 ? 27.048 -7.253 -25.821 1.00 86.31 112 PRO A O 1
ATOM 903 N N . LEU A 1 113 ? 29.274 -7.171 -26.104 1.00 88.88 113 LEU A N 1
ATOM 904 C CA . LEU A 1 113 ? 29.613 -6.922 -24.705 1.00 88.88 113 LEU A CA 1
ATOM 905 C C . LEU A 1 113 ? 29.102 -5.563 -24.204 1.00 88.88 113 LEU A C 1
ATOM 907 O O . LEU A 1 113 ? 28.638 -5.474 -23.070 1.00 88.88 113 LEU A O 1
ATOM 911 N N . LEU A 1 114 ? 29.125 -4.524 -25.046 1.00 88.62 114 LEU A N 1
ATOM 912 C CA . LEU A 1 114 ? 28.564 -3.216 -24.698 1.00 88.62 114 LEU A CA 1
ATOM 913 C C . LEU A 1 114 ? 27.036 -3.276 -24.608 1.00 88.62 114 LEU A C 1
ATOM 915 O O . LEU A 1 114 ? 26.442 -2.705 -23.701 1.00 88.62 114 LEU A O 1
ATOM 919 N N . ARG A 1 115 ? 26.376 -3.999 -25.520 1.00 87.31 115 ARG A N 1
ATOM 920 C CA . ARG A 1 115 ? 24.916 -4.158 -25.453 1.00 87.31 115 ARG A CA 1
ATOM 921 C C . ARG A 1 115 ? 24.499 -4.959 -24.218 1.00 87.31 115 ARG A C 1
ATOM 923 O O . ARG A 1 115 ? 23.539 -4.588 -23.547 1.00 87.31 115 ARG A O 1
ATOM 930 N N . ALA A 1 116 ? 25.255 -6.006 -23.885 1.00 88.56 116 ALA A N 1
ATOM 931 C CA . ALA A 1 116 ? 25.053 -6.774 -22.664 1.00 88.56 116 ALA A CA 1
ATOM 932 C C . ALA A 1 116 ? 25.245 -5.910 -21.406 1.00 88.56 116 ALA A C 1
ATOM 934 O O . ALA A 1 116 ? 24.423 -5.993 -20.498 1.00 88.56 116 ALA A O 1
ATOM 935 N N . SER A 1 117 ? 26.268 -5.048 -21.353 1.00 91.38 117 SER A N 1
ATOM 936 C CA . SER A 1 117 ? 26.499 -4.172 -20.195 1.00 91.38 117 SER A CA 1
ATOM 937 C C . SER A 1 117 ? 25.432 -3.083 -20.033 1.00 91.38 117 SER A C 1
ATOM 939 O O . SER A 1 117 ? 25.042 -2.762 -18.911 1.00 91.38 117 SER A O 1
ATOM 941 N N . LEU A 1 118 ? 24.900 -2.546 -21.135 1.00 91.56 118 LEU A N 1
ATOM 942 C CA . LEU A 1 118 ? 23.763 -1.619 -21.098 1.00 91.56 118 LEU A CA 1
ATOM 943 C C . LEU A 1 118 ? 22.487 -2.308 -20.602 1.00 91.56 118 LEU A C 1
ATOM 945 O O . LEU A 1 118 ? 21.751 -1.741 -19.795 1.00 91.56 118 LEU A O 1
ATOM 949 N N . PHE A 1 119 ? 22.242 -3.543 -21.043 1.00 90.50 119 PHE A N 1
ATOM 950 C CA . PHE A 1 119 ? 21.106 -4.331 -20.578 1.00 90.50 119 PHE A CA 1
ATOM 951 C C . PHE A 1 119 ? 21.219 -4.685 -19.089 1.00 90.50 119 PHE A C 1
ATOM 953 O O . PHE A 1 119 ? 20.252 -4.521 -18.347 1.00 90.50 119 PHE A O 1
ATOM 960 N N . THR A 1 120 ? 22.391 -5.115 -18.610 1.00 92.25 120 THR A N 1
ATOM 961 C CA . THR A 1 120 ? 22.581 -5.411 -17.180 1.00 92.25 120 THR A CA 1
ATOM 962 C C . THR A 1 120 ? 22.427 -4.165 -16.313 1.00 92.25 120 THR A C 1
ATOM 964 O O . THR A 1 120 ? 21.831 -4.252 -15.239 1.00 92.25 120 THR A O 1
ATOM 967 N N . LEU A 1 121 ? 22.882 -3.000 -16.787 1.00 93.75 121 LEU A N 1
ATOM 968 C CA . LEU A 1 121 ? 22.643 -1.723 -16.118 1.00 93.75 121 LEU A CA 1
ATOM 969 C C . LEU A 1 121 ? 21.145 -1.390 -16.047 1.00 93.75 121 LEU A C 1
ATOM 971 O O . LEU A 1 121 ? 20.664 -1.024 -14.975 1.00 93.75 121 LEU A O 1
ATOM 975 N N . LEU A 1 122 ? 20.401 -1.559 -17.148 1.00 92.75 122 LEU A N 1
ATOM 976 C CA . LEU A 1 122 ? 18.947 -1.360 -17.168 1.00 92.75 122 LEU A CA 1
ATOM 977 C C . LEU A 1 122 ? 18.253 -2.262 -16.142 1.00 92.75 122 LEU A C 1
ATOM 979 O O . LEU A 1 122 ? 17.440 -1.779 -15.357 1.00 92.75 122 LEU A O 1
ATOM 983 N N . VAL A 1 123 ? 18.597 -3.553 -16.111 1.00 92.31 123 VAL A N 1
ATOM 984 C CA . VAL A 1 123 ? 18.028 -4.508 -15.149 1.00 92.31 123 VAL A CA 1
ATOM 985 C C . VAL A 1 123 ? 18.356 -4.097 -13.713 1.00 92.31 123 VAL A C 1
ATOM 987 O O . VAL A 1 123 ? 17.464 -4.078 -12.868 1.00 92.31 123 VAL A O 1
ATOM 990 N N . ALA A 1 124 ? 19.603 -3.718 -13.423 1.00 93.19 124 ALA A N 1
ATOM 991 C CA . ALA A 1 124 ? 20.002 -3.282 -12.086 1.00 93.19 124 ALA A CA 1
ATOM 992 C C . ALA A 1 124 ? 19.228 -2.032 -11.628 1.00 93.19 124 ALA A C 1
ATOM 994 O O . ALA A 1 124 ? 18.740 -1.987 -10.496 1.00 93.19 124 ALA A O 1
ATOM 995 N N . LEU A 1 125 ? 19.064 -1.043 -12.513 1.00 93.25 125 LEU A N 1
ATOM 996 C CA . LEU A 1 125 ? 18.280 0.164 -12.239 1.00 93.25 125 LEU A CA 1
ATOM 997 C C . LEU A 1 125 ? 16.791 -0.148 -12.068 1.00 93.25 125 LEU A C 1
ATOM 999 O O . LEU A 1 125 ? 16.166 0.382 -11.150 1.00 93.25 125 LEU A O 1
ATOM 1003 N N . ALA A 1 126 ? 16.234 -1.038 -12.892 1.00 91.31 126 ALA A N 1
ATOM 1004 C CA . ALA A 1 126 ? 14.847 -1.474 -12.785 1.00 91.31 126 ALA A CA 1
ATOM 1005 C C . ALA A 1 126 ? 14.577 -2.196 -11.457 1.00 91.31 126 ALA A C 1
ATOM 1007 O O . ALA A 1 126 ? 13.584 -1.902 -10.796 1.00 91.31 126 ALA A O 1
ATOM 1008 N N . VAL A 1 127 ? 15.479 -3.082 -11.015 1.00 91.75 127 VAL A N 1
ATOM 1009 C CA . VAL A 1 127 ? 15.364 -3.754 -9.709 1.00 91.75 127 VAL A CA 1
ATOM 1010 C C . VAL A 1 127 ? 15.475 -2.744 -8.568 1.00 91.75 127 VAL A C 1
ATOM 1012 O O . VAL A 1 127 ? 14.649 -2.761 -7.657 1.00 91.75 127 VAL A O 1
ATOM 1015 N N . ALA A 1 128 ? 16.451 -1.834 -8.613 1.00 93.25 128 ALA A N 1
ATOM 1016 C CA . ALA A 1 128 ? 16.605 -0.804 -7.585 1.00 93.25 128 ALA A CA 1
ATOM 1017 C C . ALA A 1 128 ? 15.363 0.099 -7.491 1.00 93.25 128 ALA A C 1
ATOM 1019 O O . ALA A 1 128 ? 14.871 0.375 -6.392 1.00 93.25 128 ALA A O 1
ATOM 1020 N N . TYR A 1 129 ? 14.815 0.506 -8.640 1.00 93.94 129 TYR A N 1
ATOM 1021 C CA . TYR A 1 129 ? 13.573 1.263 -8.713 1.00 93.94 129 TYR A CA 1
ATOM 1022 C C . TYR A 1 129 ? 12.391 0.467 -8.153 1.00 93.94 129 TYR A C 1
ATOM 1024 O O . TYR A 1 129 ? 11.659 0.996 -7.316 1.00 93.94 129 TYR A O 1
ATOM 1032 N N . ALA A 1 130 ? 12.221 -0.796 -8.555 1.00 91.44 130 ALA A N 1
ATOM 1033 C CA . ALA A 1 130 ? 11.148 -1.667 -8.081 1.00 91.44 130 ALA A CA 1
ATOM 1034 C C . ALA A 1 130 ? 11.173 -1.828 -6.555 1.00 91.44 130 ALA A C 1
ATOM 1036 O O . ALA A 1 130 ? 10.132 -1.732 -5.910 1.00 91.44 130 ALA A O 1
ATOM 1037 N N . VAL A 1 131 ? 12.359 -1.999 -5.959 1.00 92.31 131 VAL A N 1
ATOM 1038 C CA . VAL A 1 131 ? 12.515 -2.092 -4.499 1.00 92.31 131 VAL A CA 1
ATOM 1039 C C . VAL A 1 131 ? 12.079 -0.795 -3.812 1.00 92.31 131 VAL A C 1
ATOM 1041 O O . VAL A 1 131 ? 11.287 -0.830 -2.867 1.00 92.31 131 VAL A O 1
ATOM 1044 N N . GLY A 1 132 ? 12.561 0.357 -4.286 1.00 93.38 132 GLY A N 1
ATOM 1045 C CA . GLY A 1 132 ? 12.227 1.654 -3.693 1.00 93.38 132 GLY A CA 1
ATOM 1046 C C . GLY A 1 132 ? 10.745 2.011 -3.834 1.00 93.38 132 GLY A C 1
ATOM 1047 O O . GLY A 1 132 ? 10.070 2.314 -2.850 1.00 93.38 132 GLY A O 1
ATOM 1048 N N . SER A 1 133 ? 10.223 1.931 -5.055 1.00 93.25 133 SER A N 1
ATOM 1049 C CA . SER A 1 133 ? 8.834 2.276 -5.372 1.00 93.25 133 SER A CA 1
ATOM 1050 C C . SER A 1 133 ? 7.841 1.269 -4.799 1.00 93.25 133 SER A C 1
ATOM 1052 O O . SER A 1 133 ? 6.818 1.687 -4.272 1.00 93.25 133 SER A O 1
ATOM 1054 N N . GLY A 1 134 ? 8.139 -0.032 -4.805 1.00 89.25 134 GLY A N 1
ATOM 1055 C CA . GLY A 1 134 ? 7.282 -1.048 -4.192 1.00 89.25 134 GLY A CA 1
ATOM 1056 C C . GLY A 1 134 ? 7.151 -0.889 -2.676 1.00 89.25 134 GLY A C 1
ATOM 1057 O O . GLY A 1 134 ? 6.075 -1.090 -2.118 1.00 89.25 134 GLY A O 1
ATOM 1058 N N . THR A 1 135 ? 8.216 -0.437 -2.007 1.00 92.56 135 THR A N 1
ATOM 1059 C CA . THR A 1 135 ? 8.175 -0.087 -0.576 1.00 92.56 135 THR A CA 1
ATOM 1060 C C . THR A 1 135 ? 7.283 1.143 -0.327 1.00 92.56 135 THR A C 1
ATOM 1062 O O . THR A 1 135 ? 6.510 1.175 0.629 1.00 92.56 135 THR A O 1
ATOM 1065 N N . LEU A 1 136 ? 7.319 2.144 -1.215 1.00 94.00 136 LEU A N 1
ATOM 1066 C CA . LEU A 1 136 ? 6.424 3.310 -1.150 1.00 94.00 136 LEU A CA 1
ATOM 1067 C C . LEU A 1 136 ? 4.966 2.953 -1.477 1.00 94.00 136 LEU A C 1
ATOM 1069 O O . LEU A 1 136 ? 4.052 3.437 -0.813 1.00 94.00 136 LEU A O 1
ATOM 1073 N N . TRP A 1 137 ? 4.738 2.067 -2.447 1.00 90.19 137 TRP A N 1
ATOM 1074 C CA . TRP A 1 137 ? 3.415 1.525 -2.751 1.00 90.19 137 TRP A CA 1
ATOM 1075 C C . TRP A 1 137 ? 2.815 0.807 -1.543 1.00 90.19 137 TRP A C 1
ATOM 1077 O O . TRP A 1 137 ? 1.642 1.012 -1.241 1.00 90.19 137 TRP A O 1
ATOM 1087 N N . PHE A 1 138 ? 3.614 0.049 -0.789 1.00 89.81 138 PHE A N 1
ATOM 1088 C CA . PHE A 1 138 ? 3.135 -0.556 0.451 1.00 89.81 138 PHE A CA 1
ATOM 1089 C C . PHE A 1 138 ? 2.754 0.501 1.504 1.00 89.81 138 PHE A C 1
ATOM 1091 O O . PHE A 1 138 ? 1.725 0.366 2.162 1.00 89.81 138 PHE A O 1
ATOM 1098 N N . ALA A 1 139 ? 3.510 1.596 1.637 1.00 91.62 139 ALA A N 1
ATOM 1099 C CA . ALA A 1 139 ? 3.119 2.707 2.515 1.00 91.62 139 ALA A CA 1
ATOM 1100 C C . ALA A 1 139 ? 1.761 3.321 2.110 1.00 91.62 139 ALA A C 1
ATOM 1102 O O . ALA A 1 139 ? 0.883 3.510 2.956 1.00 91.62 139 ALA A O 1
ATOM 1103 N N . LEU A 1 140 ? 1.533 3.541 0.809 1.00 91.69 140 LEU A N 1
ATOM 1104 C CA . LEU A 1 140 ? 0.234 3.989 0.290 1.00 91.69 140 LEU A CA 1
ATOM 1105 C C . LEU A 1 140 ? -0.883 2.971 0.556 1.00 91.69 140 LEU A C 1
ATOM 1107 O O . LEU A 1 140 ? -2.013 3.363 0.849 1.00 91.69 140 LEU A O 1
ATOM 1111 N N . PHE A 1 141 ? -0.583 1.672 0.506 1.00 87.88 141 PHE A N 1
ATOM 1112 C CA . PHE A 1 141 ? -1.547 0.624 0.842 1.00 87.88 141 PHE A CA 1
ATOM 1113 C C . PHE A 1 141 ? -1.996 0.713 2.307 1.00 87.88 141 PHE A C 1
ATOM 1115 O O . PHE A 1 141 ? -3.183 0.542 2.608 1.00 87.88 141 PHE A O 1
ATOM 1122 N N . VAL A 1 142 ? -1.081 1.047 3.224 1.00 87.62 142 VAL A N 1
ATOM 1123 C CA . VAL A 1 142 ? -1.425 1.285 4.634 1.00 87.62 142 VAL A CA 1
ATOM 1124 C C . VAL A 1 142 ? -2.406 2.456 4.769 1.00 87.62 142 VAL A C 1
ATOM 1126 O O . VAL A 1 142 ? -3.425 2.302 5.443 1.00 87.62 142 VAL A O 1
ATOM 1129 N N . HIS A 1 143 ? -2.182 3.581 4.074 1.00 89.62 143 HIS A N 1
ATOM 1130 C CA . HIS A 1 143 ? -3.146 4.699 4.043 1.00 89.62 143 HIS A CA 1
ATOM 1131 C C . HIS A 1 143 ? -4.506 4.274 3.496 1.00 89.62 143 HIS A C 1
ATOM 1133 O O . HIS A 1 143 ? -5.539 4.606 4.075 1.00 89.62 143 HIS A O 1
ATOM 1139 N N . ALA A 1 144 ? -4.512 3.510 2.404 1.00 86.81 144 ALA A N 1
ATOM 1140 C CA . ALA A 1 144 ? -5.734 3.033 1.772 1.00 86.81 144 ALA A CA 1
ATOM 1141 C C . ALA A 1 144 ? -6.543 2.116 2.705 1.00 86.81 144 ALA A C 1
ATOM 1143 O O . ALA A 1 144 ? -7.774 2.176 2.732 1.00 86.81 144 ALA A O 1
ATOM 1144 N N . THR A 1 145 ? -5.853 1.298 3.502 1.00 80.56 145 THR A N 1
ATOM 1145 C CA . THR A 1 145 ? -6.458 0.417 4.508 1.00 80.56 145 THR A CA 1
ATOM 1146 C C . THR A 1 145 ? -6.987 1.217 5.699 1.00 80.56 145 THR A C 1
ATOM 1148 O O . THR A 1 145 ? -8.108 1.001 6.149 1.00 80.56 145 THR A O 1
ATOM 1151 N N . GLU A 1 146 ? -6.228 2.193 6.199 1.00 81.19 146 GLU A N 1
ATOM 1152 C CA . GLU A 1 146 ? -6.672 3.065 7.294 1.00 81.19 146 GLU A CA 1
ATOM 1153 C C . GLU A 1 146 ? -7.882 3.915 6.914 1.00 81.19 146 GLU A C 1
ATOM 1155 O O . GLU A 1 146 ? -8.796 4.093 7.724 1.00 81.19 146 GLU A O 1
ATOM 1160 N N . ALA A 1 147 ? -7.912 4.396 5.673 1.00 84.31 147 ALA A N 1
ATOM 1161 C CA . ALA A 1 147 ? -9.040 5.112 5.108 1.00 84.31 147 ALA A CA 1
ATOM 1162 C C . ALA A 1 147 ? -10.255 4.190 4.940 1.00 84.31 147 ALA A C 1
ATOM 1164 O O . ALA A 1 147 ? -11.341 4.541 5.392 1.00 84.31 147 ALA A O 1
ATOM 1165 N N . ALA A 1 148 ? -10.080 2.971 4.418 1.00 77.50 148 ALA A N 1
ATOM 1166 C CA . ALA A 1 148 ? -11.167 1.991 4.315 1.00 77.50 148 ALA A CA 1
ATOM 1167 C C . ALA A 1 148 ? -11.784 1.629 5.677 1.00 77.50 148 ALA A C 1
ATOM 1169 O O . ALA A 1 148 ? -12.978 1.343 5.744 1.00 77.50 148 ALA A O 1
ATOM 1170 N N . ASN A 1 149 ? -10.981 1.696 6.743 1.00 75.06 149 ASN A N 1
ATOM 1171 C CA . ASN A 1 149 ? -11.371 1.420 8.126 1.00 75.06 149 ASN A CA 1
ATOM 1172 C C . ASN A 1 149 ? -11.907 2.653 8.874 1.00 75.06 149 ASN A C 1
ATOM 1174 O O . ASN A 1 149 ? -12.146 2.578 10.079 1.00 75.06 149 ASN A O 1
ATOM 1178 N N . GLY A 1 150 ? -12.020 3.806 8.210 1.00 76.25 150 GLY A N 1
ATOM 1179 C CA . GLY A 1 150 ? -12.520 5.049 8.796 1.00 76.25 150 GLY A CA 1
ATOM 1180 C C . GLY A 1 150 ? -11.586 5.728 9.807 1.00 76.25 150 GLY A C 1
ATOM 1181 O O . GLY A 1 150 ? -12.029 6.590 10.560 1.00 76.25 150 GLY A O 1
ATOM 1182 N N . LYS A 1 151 ? -10.298 5.354 9.851 1.00 78.44 151 LYS A N 1
ATOM 1183 C CA . LYS A 1 151 ? -9.299 5.906 10.792 1.00 78.44 151 LYS A CA 1
ATOM 1184 C C . LYS A 1 151 ? -8.445 7.028 10.198 1.00 78.44 151 LYS A C 1
ATOM 1186 O O . LYS A 1 151 ? -7.680 7.666 10.920 1.00 78.44 151 LYS A O 1
ATOM 1191 N N . PHE A 1 152 ? -8.579 7.282 8.899 1.00 82.69 152 PHE A N 1
ATOM 1192 C CA . PHE A 1 152 ? -7.820 8.317 8.200 1.00 82.69 152 PHE A CA 1
ATOM 1193 C C . PHE A 1 152 ? -8.353 9.732 8.493 1.00 82.69 152 PHE A C 1
ATOM 1195 O O . PHE A 1 152 ? -7.572 10.647 8.755 1.00 82.69 152 PHE A O 1
ATOM 1202 N N . SER A 1 153 ? -9.673 9.912 8.524 1.00 86.19 153 SER A N 1
ATOM 1203 C CA . SER A 1 153 ? -10.350 11.177 8.813 1.00 86.19 153 SER A CA 1
ATOM 1204 C C . SER A 1 153 ? -11.659 10.962 9.574 1.00 86.19 153 SER A C 1
ATOM 1206 O O . SER A 1 153 ? -12.265 9.899 9.488 1.00 86.19 153 SER A O 1
ATOM 1208 N N . GLY A 1 154 ? -12.133 11.993 10.279 1.00 81.94 154 GLY A N 1
ATOM 1209 C CA . GLY A 1 154 ? -13.494 12.013 10.827 1.00 81.94 154 GLY A CA 1
ATOM 1210 C C . GLY A 1 154 ? -14.586 12.107 9.750 1.00 81.94 154 GLY A C 1
ATOM 1211 O O . GLY A 1 154 ? -15.735 11.772 10.018 1.00 81.94 154 GLY A O 1
ATOM 1212 N N . ALA A 1 155 ? -14.244 12.530 8.527 1.00 85.31 155 ALA A N 1
ATOM 1213 C CA . ALA A 1 155 ? -15.177 12.599 7.407 1.00 85.31 155 ALA A CA 1
ATOM 1214 C C . ALA A 1 155 ? -15.204 11.274 6.625 1.00 85.31 155 ALA A C 1
ATOM 1216 O O . ALA A 1 155 ? -14.210 10.888 6.004 1.00 85.31 155 ALA A O 1
ATOM 1217 N N . SER A 1 156 ? -16.361 10.606 6.591 1.00 84.81 156 SER A N 1
ATOM 1218 C CA . SER A 1 156 ? -16.558 9.349 5.850 1.00 84.81 156 SER A CA 1
ATOM 1219 C C . SER A 1 156 ? -16.294 9.502 4.351 1.00 84.81 156 SER A C 1
ATOM 1221 O O . SER A 1 156 ? -15.645 8.649 3.753 1.00 84.81 156 SER A O 1
ATOM 1223 N N . LEU A 1 157 ? -16.721 10.616 3.750 1.00 86.06 157 LEU A N 1
ATOM 1224 C CA . LEU A 1 157 ? -16.505 10.890 2.328 1.00 86.06 157 LEU A CA 1
ATOM 1225 C C . LEU A 1 157 ? -15.012 10.890 1.965 1.00 86.06 157 LEU A C 1
ATOM 1227 O O . LEU A 1 157 ? -14.615 10.258 0.989 1.00 86.06 157 LEU A O 1
ATOM 1231 N N . LEU A 1 158 ? -14.182 11.556 2.775 1.00 87.69 158 LEU A N 1
ATOM 1232 C CA . LEU A 1 158 ? -12.738 11.628 2.544 1.00 87.69 158 LEU A CA 1
ATOM 1233 C C . LEU A 1 158 ? -12.086 10.246 2.673 1.00 87.69 158 LEU A C 1
ATOM 1235 O O . LEU A 1 158 ? -11.239 9.881 1.863 1.00 87.69 158 LEU A O 1
ATOM 1239 N N . ASN A 1 159 ? -12.524 9.460 3.656 1.00 86.38 159 ASN A N 1
ATOM 1240 C CA . ASN A 1 159 ? -12.074 8.085 3.853 1.00 86.38 159 ASN A CA 1
ATOM 1241 C C . ASN A 1 159 ? -12.385 7.198 2.637 1.00 86.38 159 ASN A C 1
ATOM 1243 O O . ASN A 1 159 ? -11.504 6.497 2.140 1.00 86.38 159 ASN A O 1
ATOM 1247 N N . HIS A 1 160 ? -13.612 7.261 2.115 1.00 85.81 160 HIS A N 1
ATOM 1248 C CA . HIS A 1 160 ? -14.006 6.508 0.923 1.00 85.81 160 HIS A CA 1
ATOM 1249 C C . HIS A 1 160 ? -13.238 6.963 -0.324 1.00 8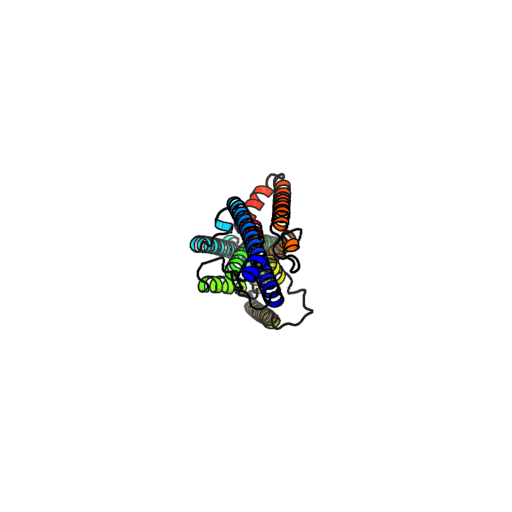5.81 160 HIS A C 1
ATOM 1251 O O . HIS A 1 160 ? -12.781 6.119 -1.094 1.00 85.81 160 HIS A O 1
ATOM 1257 N N . ALA A 1 161 ? -13.043 8.271 -0.510 1.00 87.19 161 ALA A N 1
ATOM 1258 C CA . ALA A 1 161 ? -12.300 8.812 -1.646 1.00 87.19 161 ALA A CA 1
ATOM 1259 C C . ALA A 1 161 ? -10.835 8.345 -1.647 1.00 87.19 161 ALA A C 1
ATOM 1261 O O . ALA A 1 161 ? -10.371 7.775 -2.630 1.00 87.19 161 ALA A O 1
ATOM 1262 N N . VAL A 1 162 ? -10.121 8.507 -0.528 1.00 89.06 162 VAL A N 1
ATOM 1263 C CA . VAL A 1 162 ? -8.712 8.088 -0.419 1.00 89.06 162 VAL A CA 1
ATOM 1264 C C . VAL A 1 162 ? -8.573 6.577 -0.600 1.00 89.06 162 VAL A C 1
ATOM 1266 O O . VAL A 1 162 ? -7.718 6.120 -1.358 1.00 89.06 162 VAL A O 1
ATOM 1269 N N . ALA A 1 163 ? -9.428 5.792 0.059 1.00 85.94 163 ALA A N 1
ATOM 1270 C CA . ALA A 1 163 ? -9.351 4.342 -0.015 1.00 85.94 163 ALA A CA 1
ATOM 1271 C C . ALA A 1 163 ? -9.672 3.807 -1.416 1.00 85.94 163 ALA A C 1
ATOM 1273 O O . ALA A 1 163 ? -8.936 2.966 -1.921 1.00 85.94 163 ALA A O 1
ATOM 1274 N N . SER A 1 164 ? -10.731 4.307 -2.059 1.00 80.00 164 SER A N 1
ATOM 1275 C CA . SER A 1 164 ? -11.117 3.866 -3.405 1.00 80.00 164 SER A CA 1
ATOM 1276 C C . SER A 1 164 ? -10.059 4.210 -4.450 1.00 80.00 164 SER A C 1
ATOM 1278 O O . SER A 1 164 ? -9.692 3.339 -5.233 1.00 80.00 164 SER A O 1
ATOM 1280 N N . VAL A 1 165 ? -9.512 5.430 -4.427 1.00 84.56 165 VAL A N 1
ATOM 1281 C CA . VAL A 1 165 ? -8.489 5.872 -5.387 1.00 84.56 165 VAL A CA 1
ATOM 1282 C C . VAL A 1 165 ? -7.207 5.053 -5.249 1.00 84.56 165 VAL A C 1
ATOM 1284 O O . VAL A 1 165 ? -6.696 4.538 -6.243 1.00 84.56 165 VAL A O 1
ATOM 1287 N N . LEU A 1 166 ? -6.691 4.891 -4.027 1.00 86.75 166 LEU A N 1
ATOM 1288 C CA . LEU A 1 166 ? -5.441 4.159 -3.805 1.00 86.75 166 LEU A CA 1
ATOM 1289 C C . LEU A 1 166 ? -5.594 2.656 -4.064 1.00 86.75 166 LEU A C 1
ATOM 1291 O O . LEU A 1 166 ? -4.709 2.055 -4.668 1.00 86.75 166 LEU A O 1
ATOM 1295 N N . GLN A 1 167 ? -6.712 2.047 -3.654 1.00 79.62 167 GLN A N 1
ATOM 1296 C CA . GLN A 1 167 ? -6.953 0.624 -3.913 1.00 79.62 167 GLN A CA 1
ATOM 1297 C C . GLN A 1 167 ? -7.177 0.355 -5.405 1.00 79.62 167 GLN A C 1
ATOM 1299 O O . GLN A 1 167 ? -6.610 -0.602 -5.927 1.00 79.62 167 GLN A O 1
ATOM 1304 N N . ALA A 1 168 ? -7.886 1.235 -6.123 1.00 76.62 168 ALA A N 1
ATOM 1305 C CA . ALA A 1 168 ? -8.020 1.136 -7.576 1.00 76.62 168 ALA A CA 1
ATOM 1306 C C . ALA A 1 168 ? -6.659 1.219 -8.287 1.00 76.62 168 ALA A C 1
ATOM 1308 O O . ALA A 1 168 ? -6.383 0.409 -9.169 1.00 76.62 168 ALA A O 1
ATOM 1309 N N . ALA A 1 169 ? -5.779 2.134 -7.864 1.00 78.19 169 ALA A N 1
ATOM 1310 C CA . ALA A 1 169 ? -4.433 2.260 -8.426 1.00 78.19 169 ALA A CA 1
ATOM 1311 C C . ALA A 1 169 ? -3.577 0.989 -8.231 1.00 78.19 169 ALA A C 1
ATOM 1313 O O . ALA A 1 169 ? -2.757 0.645 -9.084 1.00 78.19 169 ALA A O 1
ATOM 1314 N N . MET A 1 170 ? -3.801 0.263 -7.133 1.00 75.50 170 MET A N 1
ATOM 1315 C CA . MET A 1 170 ? -3.123 -0.999 -6.815 1.00 75.50 170 MET A CA 1
ATOM 1316 C C . MET A 1 170 ? -3.843 -2.242 -7.357 1.00 75.50 170 MET A C 1
ATOM 1318 O O . MET A 1 170 ? -3.383 -3.351 -7.105 1.00 75.50 170 MET A O 1
ATOM 1322 N N . LEU A 1 171 ? -4.970 -2.084 -8.063 1.00 71.94 171 LEU A N 1
ATOM 1323 C CA . LEU A 1 171 ? -5.840 -3.188 -8.497 1.00 71.94 171 LEU A CA 1
ATOM 1324 C C . LEU A 1 171 ? -6.331 -4.066 -7.335 1.00 71.94 171 LEU A C 1
ATOM 1326 O O . LEU A 1 171 ? -6.542 -5.271 -7.477 1.00 71.94 171 LEU A O 1
ATOM 1330 N N . ILE A 1 172 ? -6.534 -3.446 -6.176 1.00 70.94 172 ILE A N 1
ATOM 1331 C CA . ILE A 1 172 ? -7.080 -4.086 -4.985 1.00 70.94 172 ILE A CA 1
ATOM 1332 C C . ILE A 1 172 ? -8.570 -3.731 -4.910 1.00 70.94 172 ILE A C 1
ATOM 1334 O O . ILE A 1 172 ? -8.940 -2.564 -5.054 1.00 70.94 172 ILE A O 1
ATOM 1338 N N . PRO A 1 173 ? -9.462 -4.711 -4.709 1.00 64.06 173 PRO A N 1
ATOM 1339 C CA . PRO A 1 173 ? -10.891 -4.449 -4.655 1.00 64.06 173 PRO A CA 1
ATOM 1340 C C . PRO A 1 173 ? -11.250 -3.639 -3.409 1.00 64.06 173 PRO A C 1
ATOM 1342 O O . PRO A 1 173 ? -11.020 -4.080 -2.280 1.00 64.06 173 PRO A O 1
ATOM 1345 N N . TYR A 1 174 ? -11.895 -2.492 -3.629 1.00 66.50 174 TYR A N 1
ATOM 1346 C CA . TYR A 1 174 ? -12.364 -1.645 -2.545 1.00 66.50 174 TYR A CA 1
ATOM 1347 C C . TYR A 1 174 ? -13.491 -2.293 -1.743 1.00 66.50 174 TYR A C 1
ATOM 1349 O O . TYR A 1 174 ? -14.574 -2.558 -2.265 1.00 66.50 174 TYR A O 1
ATOM 1357 N N . LYS A 1 175 ? -13.244 -2.506 -0.447 1.00 67.81 175 LYS A N 1
ATOM 1358 C CA . LYS A 1 175 ? -14.253 -2.938 0.525 1.00 67.81 175 LYS A CA 1
ATOM 1359 C C . LYS A 1 175 ? -14.418 -1.852 1.596 1.00 67.81 175 LYS A C 1
ATOM 1361 O O . LYS A 1 175 ? -13.546 -1.741 2.461 1.00 67.81 175 LYS A O 1
ATOM 1366 N N . PRO A 1 176 ? -15.497 -1.047 1.569 1.00 63.91 176 PRO A N 1
ATOM 1367 C CA . PRO A 1 176 ? -15.791 -0.134 2.666 1.00 63.91 176 PRO A CA 1
ATOM 1368 C C . PRO A 1 176 ? -16.109 -0.953 3.919 1.00 63.91 176 PRO A C 1
ATOM 1370 O O . PRO A 1 176 ? -16.968 -1.831 3.877 1.00 63.91 176 PRO A O 1
ATOM 1373 N N . ARG A 1 177 ? -15.424 -0.682 5.033 1.00 63.31 177 ARG A N 1
ATOM 1374 C CA . ARG A 1 177 ? -15.687 -1.348 6.314 1.00 63.31 177 ARG A CA 1
ATOM 1375 C C . ARG A 1 177 ? -16.125 -0.304 7.336 1.00 63.31 177 ARG A C 1
ATOM 1377 O O . ARG A 1 177 ? -15.557 0.785 7.404 1.00 63.31 177 ARG A O 1
ATOM 1384 N N . ARG A 1 178 ? -17.187 -0.591 8.091 1.00 51.91 178 ARG A N 1
ATOM 1385 C CA . ARG A 1 178 ? -17.742 0.373 9.048 1.00 51.91 178 ARG A CA 1
ATOM 1386 C C . ARG A 1 178 ? -16.821 0.473 10.262 1.00 51.91 178 ARG A C 1
ATOM 1388 O O . ARG A 1 178 ? -16.614 -0.499 10.980 1.00 51.91 178 ARG A O 1
ATOM 1395 N N . ALA A 1 179 ? -16.290 1.665 10.519 1.00 44.28 179 ALA A N 1
ATOM 1396 C CA . ALA A 1 179 ? -15.620 1.946 11.780 1.00 44.28 179 ALA A CA 1
ATOM 1397 C C . ALA A 1 179 ? -16.650 1.856 12.922 1.00 44.28 179 ALA A C 1
ATOM 1399 O O . ALA A 1 179 ? -17.655 2.563 12.890 1.00 44.28 179 ALA A O 1
ATOM 1400 N N . GLY A 1 180 ? -16.412 0.999 13.920 1.00 43.97 180 GLY A N 1
ATOM 1401 C CA . GLY A 1 180 ? -17.231 0.946 15.139 1.00 43.97 180 GLY A CA 1
ATOM 1402 C C . GLY A 1 180 ? -18.346 -0.104 15.184 1.00 43.97 180 GLY A C 1
ATOM 1403 O O . GLY A 1 180 ? -19.118 -0.084 16.137 1.00 43.97 180 GLY A O 1
ATOM 1404 N N . ALA A 1 181 ? -18.430 -1.037 14.230 1.00 40.22 181 ALA A N 1
ATOM 1405 C CA . ALA A 1 181 ? -19.203 -2.261 14.440 1.00 40.22 181 ALA A CA 1
ATOM 1406 C C . ALA A 1 181 ? -18.344 -3.253 15.258 1.00 40.22 181 ALA A C 1
ATOM 1408 O O . ALA A 1 181 ? -17.289 -3.656 14.763 1.00 40.22 181 ALA A O 1
ATOM 1409 N N . PRO A 1 182 ? -18.750 -3.646 16.482 1.00 38.28 182 PRO A N 1
ATOM 1410 C CA . PRO A 1 182 ? -17.942 -4.458 17.406 1.00 38.28 182 PRO A CA 1
ATOM 1411 C C . PRO A 1 182 ? -17.596 -5.876 16.910 1.00 38.28 182 PRO A C 1
ATOM 1413 O O . PRO A 1 182 ? -16.858 -6.579 17.583 1.00 38.28 182 PRO A O 1
ATOM 1416 N N . TYR A 1 183 ? -18.067 -6.275 15.724 1.00 38.62 183 TYR A N 1
ATOM 1417 C CA . TYR A 1 183 ? -17.840 -7.602 15.136 1.00 38.62 183 TYR A CA 1
ATOM 1418 C C . TYR A 1 183 ? -17.303 -7.560 13.693 1.00 38.62 183 TYR A C 1
ATOM 1420 O O . TYR A 1 183 ? -16.966 -8.594 13.133 1.00 38.62 183 TYR A O 1
ATOM 1428 N N . GLU A 1 184 ? -17.186 -6.376 13.077 1.00 40.56 184 GLU A N 1
ATOM 1429 C CA . GLU A 1 184 ? -16.662 -6.218 11.704 1.00 40.56 184 GLU A CA 1
ATOM 1430 C C . GLU A 1 184 ? -15.285 -5.548 11.699 1.00 40.56 184 GLU A C 1
ATOM 1432 O O . GLU A 1 184 ? -14.910 -4.846 10.753 1.00 40.56 184 GLU A O 1
ATOM 1437 N N . VAL A 1 185 ? -14.533 -5.691 12.791 1.00 45.34 185 VAL A N 1
ATOM 1438 C CA . VAL A 1 185 ? -13.303 -4.929 12.954 1.00 45.34 185 VAL A CA 1
ATOM 1439 C C . VAL A 1 185 ? -12.249 -5.481 12.002 1.00 45.34 185 VAL A C 1
ATOM 1441 O O . VAL A 1 185 ? -11.863 -6.648 12.075 1.00 45.34 185 VAL A O 1
ATOM 1444 N N . PRO A 1 186 ? -11.756 -4.649 11.078 1.00 48.59 186 PRO A N 1
ATOM 1445 C CA . PRO A 1 186 ? -10.852 -5.097 10.052 1.00 48.59 186 PRO A CA 1
ATOM 1446 C C . PRO A 1 186 ? -9.460 -5.159 10.632 1.00 48.59 186 PRO A C 1
ATOM 1448 O O . PRO A 1 186 ? -8.681 -4.208 10.554 1.00 48.59 186 PRO A O 1
ATOM 1451 N N . ALA A 1 187 ? -9.134 -6.308 11.197 1.00 54.59 187 ALA A N 1
ATOM 1452 C CA . ALA A 1 187 ? -7.756 -6.701 11.325 1.00 54.59 187 ALA A CA 1
ATOM 1453 C C . ALA A 1 187 ? -7.054 -6.454 9.973 1.00 54.59 187 ALA A C 1
ATOM 1455 O O . ALA A 1 187 ? -7.517 -6.886 8.916 1.00 54.59 187 ALA A O 1
ATOM 1456 N N . ILE A 1 188 ? -5.939 -5.720 9.991 1.00 56.00 188 ILE A N 1
ATOM 1457 C CA . ILE A 1 188 ? -5.086 -5.513 8.805 1.00 56.00 188 ILE A CA 1
ATOM 1458 C C . ILE A 1 188 ? -4.713 -6.869 8.162 1.00 56.00 188 ILE A C 1
ATOM 1460 O O . ILE A 1 188 ? -4.543 -6.948 6.950 1.00 56.00 188 ILE A O 1
ATOM 1464 N N . ARG A 1 189 ? -4.679 -7.950 8.958 1.00 56.25 189 ARG A N 1
ATOM 1465 C CA . ARG A 1 189 ? -4.416 -9.336 8.541 1.00 56.25 189 ARG A CA 1
ATOM 1466 C C . ARG A 1 189 ? -5.348 -9.834 7.414 1.00 56.25 189 ARG A C 1
ATOM 1468 O O . ARG A 1 189 ? -4.815 -10.123 6.347 1.00 56.25 189 ARG A O 1
ATOM 1475 N N . PRO A 1 190 ? -6.690 -9.903 7.557 1.00 54.50 190 PRO A N 1
ATOM 1476 C CA . PRO A 1 190 ? -7.580 -10.268 6.456 1.00 54.50 190 PRO A CA 1
ATOM 1477 C C . PRO A 1 190 ? -7.476 -9.338 5.244 1.00 54.50 190 PRO A C 1
ATOM 1479 O O . PRO A 1 190 ? -7.697 -9.801 4.135 1.00 54.50 190 PRO A O 1
ATOM 1482 N N . CYS A 1 191 ? -7.108 -8.058 5.406 1.00 57.69 191 CYS A N 1
ATOM 1483 C CA . CYS A 1 191 ? -6.854 -7.175 4.257 1.00 57.69 191 CYS A CA 1
ATOM 1484 C C . CYS A 1 191 ? -5.586 -7.571 3.490 1.00 57.69 191 CYS A C 1
ATOM 1486 O O . CYS A 1 191 ? -5.595 -7.567 2.263 1.00 57.69 191 CYS A O 1
ATOM 1488 N N . LEU A 1 192 ? -4.511 -7.923 4.200 1.00 57.22 192 LEU A N 1
ATOM 1489 C CA . LEU A 1 192 ? -3.274 -8.421 3.597 1.00 57.22 192 LEU A CA 1
ATOM 1490 C C . LEU A 1 192 ? -3.503 -9.779 2.922 1.00 57.22 192 LEU A C 1
ATOM 1492 O O . LEU A 1 192 ? -3.080 -9.965 1.790 1.00 57.22 192 LEU A O 1
ATOM 1496 N N . PHE A 1 193 ? -4.244 -10.689 3.559 1.00 56.03 193 PHE A N 1
ATOM 1497 C CA . PHE A 1 193 ? -4.605 -11.988 2.981 1.00 56.03 193 PHE A CA 1
ATOM 1498 C C . PHE A 1 193 ? -5.482 -11.854 1.725 1.00 56.03 193 PHE A C 1
ATOM 1500 O O . PHE A 1 193 ? -5.142 -12.405 0.677 1.00 56.03 193 PHE A O 1
ATOM 1507 N N . ASP A 1 194 ? -6.559 -11.055 1.803 1.00 56.78 194 ASP A N 1
ATOM 1508 C CA . ASP A 1 194 ? -7.474 -10.780 0.683 1.00 56.78 194 ASP A CA 1
ATOM 1509 C C . ASP A 1 194 ? -6.764 -10.135 -0.518 1.00 56.78 194 ASP A C 1
ATOM 1511 O O . ASP A 1 194 ? -7.274 -10.239 -1.638 1.00 56.78 194 ASP A O 1
ATOM 1515 N N . SER A 1 195 ? -5.639 -9.448 -0.284 1.00 58.56 195 SER A N 1
ATOM 1516 C CA . SER A 1 195 ? -4.880 -8.710 -1.303 1.00 58.56 195 SER A CA 1
ATOM 1517 C C . SER A 1 195 ? -3.676 -9.496 -1.846 1.00 58.56 195 SER A C 1
ATOM 1519 O O . SER A 1 195 ? -3.398 -9.399 -3.036 1.00 58.56 195 SER A O 1
ATOM 1521 N N . CYS A 1 196 ? -3.000 -10.317 -1.029 1.00 50.28 196 CYS A N 1
ATOM 1522 C CA . CYS A 1 196 ? -1.797 -11.077 -1.407 1.00 50.28 196 CYS A CA 1
ATOM 1523 C C . CYS A 1 196 ? -2.051 -12.303 -2.294 1.00 50.28 196 CYS A C 1
ATOM 1525 O O . CYS A 1 196 ? -1.223 -12.620 -3.144 1.00 50.28 196 CYS A O 1
ATOM 1527 N N . PHE A 1 197 ? -3.139 -13.050 -2.063 1.00 46.97 197 PHE A N 1
ATOM 1528 C CA . PHE A 1 197 ? -3.223 -14.459 -2.496 1.00 46.97 197 PHE A CA 1
ATOM 1529 C C . PHE A 1 197 ? -4.362 -14.791 -3.472 1.00 46.97 197 PHE A C 1
ATOM 1531 O O . PHE A 1 197 ? -4.592 -15.963 -3.779 1.00 46.97 197 PHE A O 1
ATOM 1538 N N . ARG A 1 198 ? -5.071 -13.798 -4.030 1.00 51.50 198 ARG A N 1
ATOM 1539 C CA . ARG A 1 198 ? -6.212 -14.066 -4.936 1.00 51.50 198 ARG A CA 1
ATOM 1540 C C . ARG A 1 198 ? -5.854 -14.779 -6.239 1.00 51.50 198 ARG A C 1
ATOM 1542 O O . ARG A 1 198 ? -6.735 -15.392 -6.828 1.00 51.50 198 ARG A O 1
ATOM 1549 N N . PHE A 1 199 ? -4.591 -14.764 -6.668 1.00 41.72 199 PHE A N 1
ATOM 1550 C CA . PHE A 1 199 ? -4.169 -15.586 -7.808 1.00 41.72 199 PHE A CA 1
ATOM 1551 C C . PHE A 1 199 ? -4.181 -17.098 -7.503 1.00 41.72 199 PHE A C 1
ATOM 1553 O O . PHE A 1 199 ? -4.302 -17.886 -8.434 1.00 41.72 199 PHE A O 1
ATOM 1560 N N . ALA A 1 200 ? -4.097 -17.516 -6.231 1.00 36.72 200 ALA A N 1
ATOM 1561 C CA . ALA A 1 200 ? -3.982 -18.927 -5.838 1.00 36.72 200 ALA A CA 1
ATOM 1562 C C . ALA A 1 200 ? -5.290 -19.550 -5.298 1.00 36.72 200 ALA A C 1
ATOM 1564 O O . ALA A 1 200 ? -5.469 -20.763 -5.379 1.00 36.72 200 ALA A O 1
ATOM 1565 N N . HIS A 1 201 ? -6.237 -18.748 -4.796 1.00 38.66 201 HIS A N 1
ATOM 1566 C CA . HIS A 1 201 ? -7.539 -19.224 -4.301 1.00 38.66 201 HIS A CA 1
ATOM 1567 C C . HIS A 1 201 ? -8.633 -19.138 -5.384 1.00 38.66 201 HIS A C 1
ATOM 1569 O O . HIS A 1 201 ? -9.561 -18.336 -5.306 1.00 38.66 201 HIS A O 1
ATOM 1575 N N . LEU A 1 202 ? -8.521 -19.982 -6.415 1.00 38.62 202 LEU A N 1
ATOM 1576 C CA . LEU A 1 202 ? -9.508 -20.113 -7.504 1.00 38.62 202 LEU A CA 1
ATOM 1577 C C . LEU A 1 202 ? -10.629 -21.135 -7.219 1.00 38.62 202 LEU A C 1
ATOM 1579 O O . LEU A 1 202 ? -11.529 -21.300 -8.039 1.00 38.62 202 LEU A O 1
ATOM 1583 N N . ALA A 1 203 ? -10.630 -21.791 -6.057 1.00 30.31 203 ALA A N 1
ATOM 1584 C CA . ALA A 1 203 ? -11.647 -22.772 -5.675 1.00 30.31 203 ALA A CA 1
ATOM 1585 C C . ALA A 1 203 ? -12.607 -22.198 -4.616 1.00 30.31 203 ALA A C 1
ATOM 1587 O O . ALA A 1 203 ? -12.335 -22.270 -3.422 1.00 30.31 203 ALA A O 1
ATOM 1588 N N . GLY A 1 204 ? -13.725 -21.611 -5.057 1.00 35.59 204 GLY A N 1
ATOM 1589 C CA . GLY A 1 204 ? -14.811 -21.151 -4.178 1.00 35.59 204 GLY A CA 1
ATOM 1590 C C . GLY A 1 204 ? -15.504 -19.896 -4.706 1.00 35.59 204 GLY A C 1
ATOM 1591 O O . GLY A 1 204 ? -15.157 -18.779 -4.331 1.00 35.59 204 GLY A O 1
ATOM 1592 N N . ALA A 1 205 ? -16.451 -20.073 -5.626 1.00 36.28 205 ALA A N 1
ATOM 1593 C CA . ALA A 1 205 ? -17.117 -18.985 -6.334 1.00 36.28 205 ALA A CA 1
ATOM 1594 C C . ALA A 1 205 ? -18.075 -18.194 -5.425 1.00 36.28 205 ALA A C 1
ATOM 1596 O O . ALA A 1 205 ? -19.062 -18.736 -4.943 1.00 36.28 205 ALA A O 1
ATOM 1597 N N . ASN A 1 206 ? -17.806 -16.896 -5.252 1.00 34.31 206 ASN A N 1
ATOM 1598 C CA . ASN A 1 206 ? -18.727 -15.911 -4.682 1.00 34.31 206 ASN A CA 1
ATOM 1599 C C . ASN A 1 206 ? -18.699 -14.632 -5.538 1.00 34.31 206 ASN A C 1
ATOM 1601 O O . ASN A 1 206 ? -17.711 -14.351 -6.221 1.00 34.31 206 ASN A O 1
ATOM 1605 N N . CYS A 1 207 ? -19.763 -13.827 -5.451 1.00 35.66 207 CYS A N 1
ATOM 1606 C CA . CYS A 1 207 ? -20.047 -12.576 -6.185 1.00 35.66 207 CYS A CA 1
ATOM 1607 C C . CYS A 1 207 ? -18.929 -11.503 -6.214 1.00 35.66 207 CYS A C 1
ATOM 1609 O O . CYS A 1 207 ? -19.042 -10.516 -6.931 1.00 35.66 207 CYS A O 1
ATOM 1611 N N . TRP A 1 208 ? -17.831 -11.716 -5.488 1.00 41.88 208 TRP A N 1
ATOM 1612 C CA . TRP A 1 208 ? -16.619 -10.895 -5.421 1.00 41.88 208 TRP A CA 1
ATOM 1613 C C . TRP A 1 208 ? -15.583 -11.202 -6.517 1.00 41.88 208 TRP A C 1
ATOM 1615 O O . TRP A 1 208 ? -14.581 -10.492 -6.637 1.00 41.88 208 TRP A O 1
ATOM 1625 N N . GLN A 1 209 ? -15.804 -12.258 -7.306 1.00 45.94 209 GLN A N 1
ATOM 1626 C CA . GLN A 1 209 ? -14.977 -12.615 -8.462 1.00 45.94 209 GLN A CA 1
ATOM 1627 C C . GLN A 1 209 ? -15.198 -11.677 -9.657 1.00 45.94 209 GLN A C 1
ATOM 1629 O O . GLN A 1 209 ? -14.271 -11.467 -10.430 1.00 45.94 209 GLN A O 1
ATOM 1634 N N . THR A 1 210 ? -16.366 -11.038 -9.785 1.00 43.00 210 THR A N 1
ATOM 1635 C CA . THR A 1 210 ? -16.639 -10.073 -10.868 1.00 43.00 210 THR A CA 1
ATOM 1636 C C . THR A 1 210 ? -15.706 -8.868 -10.805 1.00 43.00 210 THR A C 1
ATOM 1638 O O . THR A 1 210 ? -15.184 -8.465 -11.836 1.00 43.00 210 THR A O 1
ATOM 1641 N N . SER A 1 211 ? -15.404 -8.345 -9.612 1.00 48.22 211 SER A N 1
ATOM 1642 C CA . SER A 1 211 ? -14.420 -7.267 -9.439 1.00 48.22 211 SER A CA 1
ATOM 1643 C C . SER A 1 211 ? -13.002 -7.719 -9.794 1.00 48.22 211 SER A C 1
ATOM 1645 O O . SER A 1 211 ? -12.253 -6.952 -10.379 1.00 48.22 211 SER A O 1
ATOM 1647 N N . PHE A 1 212 ? -12.637 -8.969 -9.491 1.00 50.03 212 PHE A N 1
ATOM 1648 C CA . PHE A 1 212 ? -11.325 -9.522 -9.840 1.00 50.03 212 PHE A CA 1
ATOM 1649 C C . PHE A 1 212 ? -11.182 -9.758 -11.348 1.00 50.03 212 PHE A C 1
ATOM 1651 O O . PHE A 1 212 ? -10.206 -9.309 -11.936 1.00 50.03 212 PHE A O 1
ATOM 1658 N N . PHE A 1 213 ? -12.170 -10.385 -11.992 1.00 55.25 213 PHE A N 1
ATOM 1659 C CA . PHE A 1 213 ? -12.187 -10.565 -13.445 1.00 55.25 213 PHE A CA 1
ATOM 1660 C C . PHE A 1 213 ? -12.301 -9.231 -14.190 1.00 55.25 213 PHE A C 1
ATOM 1662 O O . PHE A 1 213 ? -11.681 -9.079 -15.236 1.00 55.25 213 PHE A O 1
ATOM 1669 N N . ALA A 1 214 ? -13.006 -8.239 -13.637 1.00 56.47 214 ALA A N 1
ATOM 1670 C CA . ALA A 1 214 ? -13.005 -6.876 -14.161 1.00 56.47 214 ALA A CA 1
ATOM 1671 C C . ALA A 1 214 ? -11.628 -6.214 -14.011 1.00 56.47 214 ALA A C 1
ATOM 1673 O O . ALA A 1 214 ? -11.142 -5.627 -14.970 1.00 56.47 214 ALA A O 1
ATOM 1674 N N . CYS A 1 215 ? -10.954 -6.352 -12.863 1.00 56.88 215 CYS A N 1
ATOM 1675 C CA . CYS A 1 215 ? -9.584 -5.863 -12.680 1.00 56.88 215 CYS A CA 1
ATOM 1676 C C . CYS A 1 215 ? -8.594 -6.557 -13.626 1.00 56.88 215 CYS A C 1
ATOM 1678 O O . CYS A 1 215 ? -7.767 -5.874 -14.219 1.00 56.88 215 CYS A O 1
ATOM 1680 N N . ILE A 1 216 ? -8.698 -7.877 -13.823 1.00 64.38 216 ILE A N 1
ATOM 1681 C CA . ILE A 1 216 ? -7.892 -8.619 -14.805 1.00 64.38 216 ILE A CA 1
ATOM 1682 C C . ILE A 1 216 ? -8.213 -8.161 -16.223 1.00 64.38 216 ILE A C 1
ATOM 1684 O O . ILE A 1 216 ? -7.293 -7.958 -17.000 1.00 64.38 216 ILE A O 1
ATOM 1688 N N . GLY A 1 217 ? -9.487 -7.984 -16.572 1.00 65.56 217 GLY A N 1
ATOM 1689 C CA . GLY A 1 217 ? -9.902 -7.512 -17.892 1.00 65.56 217 GLY A CA 1
ATOM 1690 C C . GLY A 1 217 ? -9.377 -6.108 -18.184 1.00 65.56 217 GLY A C 1
ATOM 1691 O O . GLY A 1 217 ? -8.800 -5.876 -19.242 1.00 65.56 217 GLY A O 1
ATOM 1692 N N . VAL A 1 218 ? -9.491 -5.192 -17.218 1.00 65.12 218 VAL A N 1
ATOM 1693 C CA . VAL A 1 218 ? -8.913 -3.843 -17.293 1.00 65.12 218 VAL A CA 1
ATOM 1694 C C . VAL A 1 218 ? -7.392 -3.916 -17.391 1.00 65.12 218 VAL A C 1
ATOM 1696 O O . VAL A 1 218 ? -6.813 -3.245 -18.235 1.00 65.12 218 VAL A O 1
ATOM 1699 N N . PHE A 1 219 ? -6.734 -4.760 -16.596 1.00 69.62 219 PHE A N 1
ATOM 1700 C CA . PHE A 1 219 ? -5.287 -4.945 -16.666 1.00 69.62 219 PHE A CA 1
ATOM 1701 C C . PHE A 1 219 ? -4.844 -5.514 -18.017 1.00 69.62 219 PHE A C 1
ATOM 1703 O O . PHE A 1 219 ? -3.913 -4.991 -18.614 1.00 69.62 219 PHE A O 1
ATOM 1710 N N . AL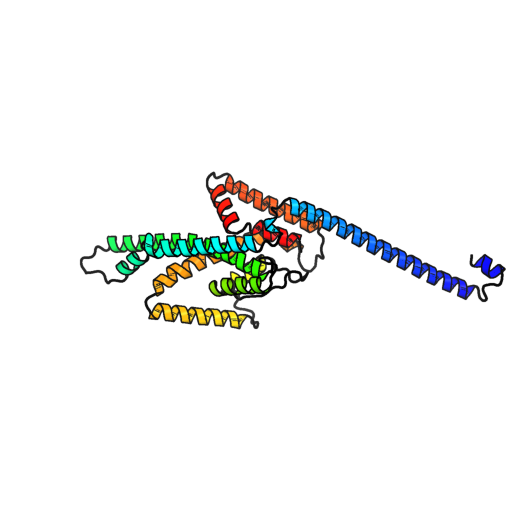A A 1 220 ? -5.522 -6.539 -18.532 1.00 72.88 220 ALA A N 1
ATOM 1711 C CA . ALA A 1 220 ? -5.236 -7.144 -19.827 1.00 72.88 220 ALA A CA 1
ATOM 1712 C C . ALA A 1 220 ? -5.460 -6.145 -20.967 1.00 72.88 220 ALA A C 1
ATOM 1714 O O . ALA A 1 220 ? -4.648 -6.080 -21.885 1.00 72.88 220 ALA A O 1
ATOM 1715 N N . PHE A 1 221 ? -6.507 -5.320 -20.882 1.00 75.06 221 PHE A N 1
ATOM 1716 C CA . PHE A 1 221 ? -6.756 -4.240 -21.831 1.00 75.06 221 PHE A CA 1
ATOM 1717 C C . PHE A 1 221 ? -5.678 -3.153 -21.763 1.00 75.06 221 PHE A C 1
ATOM 1719 O O . PHE A 1 221 ? -5.160 -2.750 -22.798 1.00 75.06 221 PHE A O 1
ATOM 1726 N N . LEU A 1 222 ? -5.285 -2.713 -20.564 1.00 75.38 222 LEU A N 1
ATOM 1727 C CA . LEU A 1 222 ? -4.206 -1.738 -20.376 1.00 75.38 222 LEU A CA 1
ATOM 1728 C C . LEU A 1 222 ? -2.847 -2.295 -20.815 1.00 75.38 222 LEU A C 1
ATOM 1730 O O . LEU A 1 222 ? -2.057 -1.566 -21.404 1.00 75.38 222 LEU A O 1
ATOM 1734 N N . ALA A 1 223 ? -2.583 -3.579 -20.575 1.00 74.25 223 ALA A N 1
ATOM 1735 C CA . ALA A 1 223 ? -1.377 -4.267 -21.018 1.00 74.25 223 ALA A CA 1
ATOM 1736 C C . ALA A 1 223 ? -1.352 -4.430 -22.543 1.00 74.25 223 ALA A C 1
ATOM 1738 O O . ALA A 1 223 ? -0.315 -4.197 -23.160 1.00 74.25 223 ALA A O 1
ATOM 1739 N N . TRP A 1 224 ? -2.489 -4.768 -23.159 1.00 80.94 224 TRP A N 1
ATOM 1740 C CA . TRP A 1 224 ? -2.640 -4.797 -24.613 1.00 80.94 224 TRP A CA 1
ATOM 1741 C C . TRP A 1 224 ? -2.445 -3.406 -25.217 1.00 80.94 224 TRP A C 1
ATOM 1743 O O . TRP A 1 224 ? -1.675 -3.263 -26.160 1.00 80.94 224 TRP A O 1
ATOM 1753 N N . LEU A 1 225 ? -3.061 -2.375 -24.637 1.00 81.06 225 LEU A N 1
ATOM 1754 C CA . LEU A 1 225 ? -2.942 -0.994 -25.096 1.00 81.06 225 LEU A CA 1
ATOM 1755 C C . LEU A 1 225 ? -1.498 -0.494 -24.966 1.00 81.06 225 LEU A C 1
ATOM 1757 O O . LEU A 1 225 ? -0.934 0.024 -25.927 1.00 81.06 225 LEU A O 1
ATOM 1761 N N . ALA A 1 226 ? -0.853 -0.737 -23.825 1.00 80.81 226 ALA A N 1
ATOM 1762 C CA . ALA A 1 226 ? 0.558 -0.425 -23.632 1.00 80.81 226 ALA A CA 1
ATOM 1763 C C . ALA A 1 226 ? 1.455 -1.183 -24.618 1.00 80.81 226 ALA A C 1
ATOM 1765 O O . ALA A 1 226 ? 2.347 -0.578 -25.204 1.00 80.81 226 ALA A O 1
ATOM 1766 N N . GLY A 1 227 ? 1.200 -2.472 -24.851 1.00 79.62 227 GLY A N 1
ATOM 1767 C CA . GLY A 1 227 ? 1.921 -3.266 -25.845 1.00 79.62 227 GLY A CA 1
ATOM 1768 C C . GLY A 1 227 ? 1.733 -2.737 -27.267 1.00 79.62 227 GLY A C 1
ATOM 1769 O O . GLY A 1 227 ? 2.706 -2.597 -28.000 1.00 79.62 227 GLY A O 1
ATOM 1770 N N . SER A 1 228 ? 0.505 -2.366 -27.634 1.00 82.06 228 SER A N 1
ATOM 1771 C CA . SER A 1 228 ? 0.174 -1.825 -28.957 1.00 82.06 228 SER A CA 1
ATOM 1772 C C . SER A 1 228 ? 0.831 -0.470 -29.234 1.00 82.06 228 SER A C 1
ATOM 1774 O O . SER A 1 228 ? 1.157 -0.167 -30.378 1.00 82.06 228 SER A O 1
ATOM 1776 N N . CYS A 1 229 ? 1.093 0.310 -28.184 1.00 84.06 229 CYS A N 1
ATOM 1777 C CA . CYS A 1 229 ? 1.794 1.589 -28.257 1.00 84.06 229 CYS A CA 1
ATOM 1778 C C . CYS A 1 229 ? 3.320 1.473 -28.057 1.00 84.06 229 CYS A C 1
ATOM 1780 O O . CYS A 1 229 ? 3.991 2.499 -28.007 1.00 84.06 229 CYS A O 1
ATOM 1782 N N . GLY A 1 230 ? 3.876 0.262 -27.905 1.00 81.50 230 GLY A N 1
ATOM 1783 C CA . GLY A 1 230 ? 5.316 0.048 -27.689 1.00 81.50 230 GLY A CA 1
ATOM 1784 C C . GLY A 1 230 ? 5.816 0.334 -26.265 1.00 81.50 230 GLY A C 1
ATOM 1785 O O . GLY A 1 230 ? 7.019 0.396 -26.038 1.00 81.50 230 GLY A O 1
ATOM 1786 N N . TYR A 1 231 ? 4.918 0.478 -25.285 1.00 84.00 231 TYR A N 1
ATOM 1787 C CA . TYR A 1 231 ? 5.248 0.826 -23.896 1.00 84.00 231 TYR A CA 1
ATOM 1788 C C . TYR A 1 231 ? 5.353 -0.376 -22.936 1.00 84.00 231 TYR A C 1
ATOM 1790 O O . TYR A 1 231 ? 5.242 -0.233 -21.713 1.00 84.00 231 TYR A O 1
ATOM 1798 N N . SER A 1 232 ? 5.524 -1.594 -23.454 1.00 82.06 232 SER A N 1
ATOM 1799 C CA . SER A 1 232 ? 5.510 -2.818 -22.639 1.00 82.06 232 SER A CA 1
ATOM 1800 C C . SER A 1 232 ? 6.651 -2.878 -21.620 1.00 82.06 232 SER A C 1
ATOM 1802 O O . SER A 1 232 ? 6.449 -3.321 -20.488 1.00 82.06 232 SER A O 1
ATOM 1804 N N . SER A 1 233 ? 7.846 -2.412 -21.989 1.00 83.94 233 SER A N 1
ATOM 1805 C CA . SER A 1 233 ? 9.014 -2.391 -21.100 1.00 83.94 233 SER A CA 1
ATOM 1806 C C . SER A 1 233 ? 8.838 -1.375 -19.968 1.00 83.94 233 SER A C 1
ATOM 1808 O O . SER A 1 233 ? 9.157 -1.668 -18.815 1.00 83.94 233 SER A O 1
ATOM 1810 N N . GLN A 1 234 ? 8.238 -0.221 -20.259 1.00 86.06 234 GLN A N 1
ATOM 1811 C CA . GLN A 1 234 ? 7.911 0.808 -19.279 1.00 86.06 234 GLN A CA 1
ATOM 1812 C C . GLN A 1 234 ? 6.853 0.300 -18.294 1.00 86.06 234 GLN A C 1
ATOM 1814 O O . GLN A 1 234 ? 7.022 0.478 -17.092 1.00 86.06 234 GLN A O 1
ATOM 1819 N N . VAL A 1 235 ? 5.812 -0.404 -18.752 1.00 83.94 235 VAL A N 1
ATOM 1820 C CA . VAL A 1 235 ? 4.832 -1.028 -17.841 1.00 83.94 235 VAL A CA 1
ATOM 1821 C C . VAL A 1 235 ? 5.501 -2.061 -16.932 1.00 83.94 235 VAL A C 1
ATOM 1823 O O . VAL A 1 235 ? 5.236 -2.097 -15.729 1.00 83.94 235 VAL A O 1
ATOM 1826 N N . LEU A 1 236 ? 6.412 -2.876 -17.466 1.00 83.50 236 LEU A N 1
ATOM 1827 C CA . LEU A 1 236 ? 7.103 -3.885 -16.667 1.00 83.50 236 LEU A CA 1
ATOM 1828 C C . LEU A 1 236 ? 7.983 -3.254 -15.572 1.00 83.50 236 LEU A C 1
ATOM 1830 O O . LEU A 1 236 ? 7.943 -3.686 -14.419 1.00 83.50 236 LEU A O 1
ATOM 1834 N N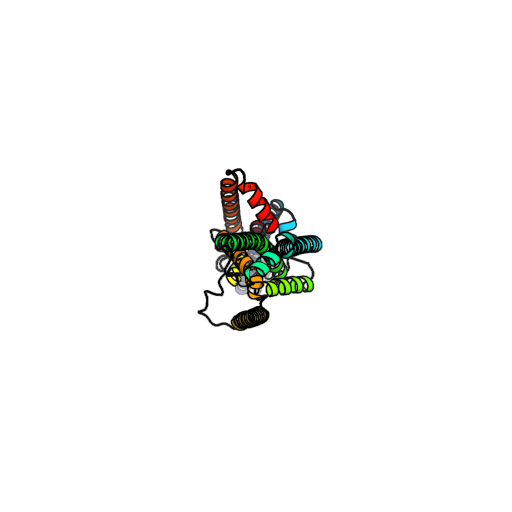 . ILE A 1 237 ? 8.732 -2.204 -15.914 1.00 87.06 237 ILE A N 1
ATOM 1835 C CA . ILE A 1 237 ? 9.652 -1.525 -14.991 1.00 87.06 237 ILE A CA 1
ATOM 1836 C C . ILE A 1 237 ? 8.899 -0.648 -13.983 1.00 87.06 237 ILE A C 1
ATOM 1838 O O . ILE A 1 237 ? 9.192 -0.703 -12.790 1.00 87.06 237 ILE A O 1
ATOM 1842 N N . PHE A 1 238 ? 7.936 0.156 -14.443 1.00 88.19 238 PHE A N 1
ATOM 1843 C CA . PHE A 1 238 ? 7.285 1.185 -13.625 1.00 88.19 238 PHE A CA 1
ATOM 1844 C C . PHE A 1 238 ? 6.026 0.715 -12.896 1.00 88.19 238 PHE A C 1
ATOM 1846 O O . PHE A 1 238 ? 5.583 1.386 -11.965 1.00 88.19 238 PHE A O 1
ATOM 1853 N N . TYR A 1 239 ? 5.465 -0.437 -13.273 1.00 83.50 239 TYR A N 1
ATOM 1854 C CA . TYR A 1 239 ? 4.258 -0.973 -12.645 1.00 83.50 239 TYR A CA 1
ATOM 1855 C C . TYR A 1 239 ? 4.452 -2.390 -12.099 1.00 83.50 239 TYR A C 1
ATOM 1857 O O . TYR A 1 239 ? 4.297 -2.605 -10.897 1.00 83.50 239 TYR A O 1
ATOM 1865 N N . VAL A 1 240 ? 4.858 -3.353 -12.936 1.00 81.56 240 VAL A N 1
ATOM 1866 C CA . VAL A 1 240 ? 4.927 -4.774 -12.535 1.00 81.56 240 VAL A CA 1
ATOM 1867 C C . VAL A 1 240 ? 6.003 -5.028 -11.475 1.00 81.56 240 VAL A C 1
ATOM 1869 O O . VAL A 1 240 ? 5.720 -5.650 -10.452 1.00 81.56 240 VAL A O 1
ATOM 1872 N N . GLY A 1 241 ? 7.226 -4.529 -11.674 1.00 81.81 241 GLY A N 1
ATOM 1873 C CA . GLY A 1 241 ? 8.309 -4.664 -10.691 1.00 81.81 241 GLY A CA 1
ATOM 1874 C C . GLY A 1 241 ? 7.938 -4.124 -9.297 1.00 81.81 241 GLY A C 1
ATOM 1875 O O . GLY A 1 241 ? 8.010 -4.873 -8.318 1.00 81.81 241 GLY A O 1
ATOM 1876 N N . PRO A 1 242 ? 7.497 -2.857 -9.184 1.00 88.56 242 PRO A N 1
ATOM 1877 C CA . PRO A 1 242 ? 7.040 -2.272 -7.923 1.00 88.56 242 PRO A CA 1
ATOM 1878 C C . PRO A 1 242 ? 5.880 -3.043 -7.284 1.00 88.56 242 PRO A C 1
ATOM 1880 O O . PRO A 1 242 ? 5.860 -3.235 -6.067 1.00 88.56 242 PRO A O 1
ATOM 1883 N N . TYR A 1 243 ? 4.935 -3.521 -8.099 1.00 78.94 243 TYR A N 1
ATOM 1884 C CA . TYR A 1 243 ? 3.796 -4.314 -7.644 1.00 78.94 243 TYR A CA 1
ATOM 1885 C C . TYR A 1 243 ? 4.234 -5.626 -6.972 1.00 78.94 243 TYR A C 1
ATOM 1887 O O . TYR A 1 243 ? 3.742 -5.959 -5.893 1.00 78.94 243 TYR A O 1
ATOM 1895 N N . LEU A 1 244 ? 5.218 -6.336 -7.539 1.00 77.38 244 LEU A N 1
ATOM 1896 C CA . LEU A 1 244 ? 5.774 -7.556 -6.938 1.00 77.38 244 LEU A CA 1
ATOM 1897 C C . LEU A 1 244 ? 6.430 -7.292 -5.579 1.00 77.38 244 LEU A C 1
ATOM 1899 O O . LEU A 1 244 ? 6.218 -8.048 -4.632 1.00 77.38 244 LEU A O 1
ATOM 1903 N N . VAL A 1 245 ? 7.194 -6.206 -5.459 1.00 83.50 245 VAL A N 1
ATOM 1904 C CA . VAL A 1 245 ? 7.823 -5.816 -4.188 1.00 83.50 245 VAL A CA 1
ATOM 1905 C C . VAL A 1 245 ? 6.768 -5.423 -3.149 1.00 83.50 245 VAL A C 1
ATOM 1907 O O . VAL A 1 245 ? 6.881 -5.807 -1.986 1.00 83.50 245 VAL A O 1
ATOM 1910 N N . CYS A 1 246 ? 5.725 -4.696 -3.555 1.00 82.50 246 CYS A N 1
ATOM 1911 C CA . CYS A 1 246 ? 4.603 -4.352 -2.683 1.00 82.50 246 CYS A CA 1
ATOM 1912 C C . CYS A 1 246 ? 3.908 -5.616 -2.142 1.00 82.50 246 CYS A C 1
ATOM 1914 O O . CYS A 1 246 ? 3.702 -5.739 -0.935 1.00 82.50 246 CYS A O 1
ATOM 1916 N N . ASN A 1 247 ? 3.644 -6.603 -3.004 1.00 74.50 247 ASN A N 1
ATOM 1917 C CA . ASN A 1 247 ? 3.092 -7.899 -2.596 1.00 74.50 247 ASN A CA 1
ATOM 1918 C C . ASN A 1 247 ? 4.036 -8.680 -1.674 1.00 74.50 247 ASN A C 1
ATOM 1920 O O . ASN A 1 247 ? 3.582 -9.279 -0.701 1.00 74.50 247 ASN A O 1
ATOM 1924 N N . ALA A 1 248 ? 5.349 -8.644 -1.923 1.00 76.12 248 ALA A N 1
ATOM 1925 C CA . ALA A 1 248 ? 6.329 -9.255 -1.027 1.00 76.12 248 ALA A CA 1
ATOM 1926 C C . ALA A 1 248 ? 6.281 -8.624 0.376 1.00 76.12 248 ALA A C 1
ATOM 1928 O O . ALA A 1 248 ? 6.328 -9.342 1.376 1.00 76.12 248 ALA A O 1
ATOM 1929 N N . TRP A 1 249 ? 6.112 -7.300 0.468 1.00 81.38 249 TRP A N 1
ATOM 1930 C CA . TRP A 1 249 ? 5.881 -6.621 1.743 1.00 81.38 249 TRP A CA 1
ATOM 1931 C C . TRP A 1 249 ? 4.571 -7.041 2.396 1.00 81.38 249 TRP A C 1
ATOM 1933 O O . TRP A 1 249 ? 4.559 -7.331 3.592 1.00 81.38 249 TRP A O 1
ATOM 1943 N N . MET A 1 250 ? 3.479 -7.113 1.634 1.00 76.25 250 MET A N 1
ATOM 1944 C CA . MET A 1 250 ? 2.203 -7.565 2.180 1.00 76.25 250 MET A CA 1
ATOM 1945 C C . MET A 1 250 ? 2.295 -8.996 2.728 1.00 76.25 250 MET A C 1
ATOM 1947 O O . MET A 1 250 ? 1.814 -9.244 3.831 1.00 76.25 250 MET A O 1
ATOM 1951 N N . ALA A 1 251 ? 2.968 -9.909 2.022 1.00 66.44 251 ALA A N 1
ATOM 1952 C CA . ALA A 1 251 ? 3.202 -11.281 2.471 1.00 66.44 251 ALA A CA 1
ATOM 1953 C C . ALA A 1 251 ? 4.092 -11.331 3.722 1.00 66.44 251 ALA A C 1
ATOM 1955 O O . ALA A 1 251 ? 3.779 -12.045 4.673 1.00 66.44 251 ALA A O 1
ATOM 1956 N N . TYR A 1 252 ? 5.158 -10.525 3.761 1.00 74.75 252 TYR A N 1
ATOM 1957 C CA . TYR A 1 252 ? 6.021 -10.398 4.936 1.00 74.75 252 TYR A CA 1
ATOM 1958 C C . TYR A 1 252 ? 5.236 -9.933 6.168 1.00 74.75 252 TYR A C 1
ATOM 1960 O O . TYR A 1 252 ? 5.329 -10.546 7.230 1.00 74.75 252 TYR A O 1
ATOM 1968 N N . TYR A 1 253 ? 4.436 -8.869 6.037 1.00 72.50 253 TYR A N 1
ATOM 1969 C CA . TYR A 1 253 ? 3.617 -8.385 7.146 1.00 72.50 253 TYR A CA 1
ATOM 1970 C C . TYR A 1 253 ? 2.494 -9.355 7.497 1.00 72.50 253 TYR A C 1
ATOM 1972 O O . TYR A 1 253 ? 2.198 -9.499 8.675 1.00 72.50 253 TYR A O 1
ATOM 1980 N N . TYR A 1 254 ? 1.902 -10.050 6.529 1.00 69.31 254 TYR A N 1
ATOM 1981 C CA . TYR A 1 254 ? 0.922 -11.094 6.809 1.00 69.31 254 TYR A CA 1
ATOM 1982 C C . TYR A 1 254 ? 1.532 -12.198 7.680 1.00 69.31 254 TYR A C 1
ATOM 1984 O O . TYR A 1 254 ? 1.016 -12.450 8.764 1.00 69.31 254 TYR A O 1
ATOM 1992 N N . GLY A 1 255 ? 2.681 -12.757 7.282 1.00 62.38 255 GLY A N 1
ATOM 1993 C CA . GLY A 1 255 ? 3.384 -13.776 8.067 1.00 62.38 255 GLY A CA 1
ATOM 1994 C C . GLY A 1 255 ? 3.828 -13.272 9.444 1.00 62.38 255 GLY A C 1
ATOM 1995 O O . GLY A 1 255 ? 3.681 -13.974 10.440 1.00 62.38 255 GLY A O 1
ATOM 1996 N N . LEU A 1 256 ? 4.300 -12.023 9.533 1.00 67.50 256 LEU A N 1
ATOM 1997 C CA . LEU A 1 256 ? 4.671 -11.402 10.809 1.00 67.50 256 LEU A CA 1
ATOM 1998 C C . LEU A 1 256 ? 3.472 -11.261 11.762 1.00 67.50 256 LEU A C 1
ATOM 2000 O O . LEU A 1 256 ? 3.625 -11.400 12.975 1.00 67.50 256 LEU A O 1
ATOM 2004 N N . LEU A 1 257 ? 2.295 -10.936 11.225 1.00 64.25 257 LEU A N 1
ATOM 2005 C CA . LEU A 1 257 ? 1.065 -10.781 12.001 1.00 64.25 257 LEU A CA 1
ATOM 2006 C C . LEU A 1 257 ? 0.387 -12.131 12.306 1.00 64.25 257 LEU A C 1
ATOM 2008 O O . LEU A 1 257 ? -0.364 -12.222 13.273 1.00 64.25 257 LEU A O 1
ATOM 2012 N N . GLU A 1 258 ? 0.652 -13.168 11.508 1.00 59.97 258 GLU A N 1
ATOM 2013 C CA . GLU A 1 258 ? 0.135 -14.531 11.677 1.00 59.97 258 GLU A CA 1
ATOM 2014 C C . GLU A 1 258 ? 0.956 -15.377 12.660 1.00 59.97 258 GLU A C 1
ATOM 2016 O O . GLU A 1 258 ? 0.374 -16.149 13.413 1.00 59.97 258 GLU A O 1
ATOM 2021 N N . GLY A 1 259 ? 2.280 -15.198 12.724 1.00 51.09 259 GLY A N 1
ATOM 2022 C CA . GLY A 1 259 ? 3.198 -15.966 13.581 1.00 51.09 259 GLY A CA 1
ATOM 2023 C C . GLY A 1 259 ? 3.115 -15.687 15.092 1.00 51.09 259 GLY A C 1
ATOM 2024 O O . GLY A 1 259 ? 4.150 -15.642 15.755 1.00 51.09 259 GLY A O 1
ATOM 2025 N N . GLY A 1 260 ? 1.915 -15.466 15.640 1.00 49.41 260 GLY A N 1
ATOM 2026 C CA . GLY A 1 260 ? 1.660 -15.299 17.079 1.00 49.41 260 GLY A CA 1
ATOM 2027 C C . GLY A 1 260 ? 0.925 -14.016 17.478 1.00 49.41 260 GLY A C 1
ATOM 2028 O O . GLY A 1 260 ? 1.016 -13.602 18.633 1.00 49.41 260 GLY A O 1
ATOM 2029 N N . GLY A 1 261 ? 0.254 -13.341 16.540 1.00 47.62 261 GLY A N 1
ATOM 2030 C CA . GLY A 1 261 ? -0.492 -12.117 16.830 1.00 47.62 261 GLY A CA 1
ATOM 2031 C C . GLY A 1 261 ? -1.723 -12.346 17.729 1.00 47.62 261 GLY A C 1
ATOM 2032 O O . GLY A 1 261 ? -2.183 -13.474 17.883 1.00 47.62 261 GLY A O 1
ATOM 2033 N N . PRO A 1 262 ? -2.338 -11.276 18.266 1.00 45.78 262 PRO A N 1
ATOM 2034 C CA . PRO A 1 262 ? -3.511 -11.343 19.157 1.00 45.78 262 PRO A CA 1
ATOM 2035 C C . PRO A 1 262 ? -4.766 -12.004 18.551 1.00 45.78 262 PRO A C 1
ATOM 2037 O O . PRO A 1 262 ? -5.776 -12.155 19.229 1.00 45.78 262 PRO A O 1
ATOM 2040 N N . HIS A 1 263 ? -4.722 -12.367 17.270 1.00 47.97 263 HIS A N 1
ATOM 2041 C CA . HIS A 1 263 ? -5.820 -12.996 16.545 1.00 47.97 263 HIS A CA 1
ATOM 2042 C C . HIS A 1 263 ? -6.123 -14.424 16.976 1.00 47.97 263 HIS A C 1
ATOM 2044 O O . HIS A 1 263 ? -7.266 -14.841 16.835 1.00 47.97 263 HIS A O 1
ATOM 2050 N N . ASP A 1 264 ? -5.161 -15.136 17.563 1.00 44.56 264 ASP A N 1
ATOM 2051 C CA . ASP A 1 264 ? -5.455 -16.428 18.197 1.00 44.56 264 ASP A CA 1
ATOM 2052 C C . ASP A 1 264 ? -6.300 -16.257 19.473 1.00 44.56 264 ASP A C 1
ATOM 2054 O O . ASP A 1 264 ? -6.873 -17.221 19.977 1.00 44.56 264 ASP A O 1
ATOM 2058 N N . VAL A 1 265 ? -6.428 -15.024 19.983 1.00 42.88 265 VAL A N 1
ATOM 2059 C CA . VAL A 1 265 ? -7.249 -14.704 21.156 1.00 42.88 265 VAL A CA 1
ATOM 2060 C C . VAL A 1 265 ? -8.648 -14.198 20.780 1.00 42.88 265 VAL A C 1
ATOM 2062 O O . VAL A 1 265 ? -9.563 -14.346 21.584 1.00 42.88 265 VAL A O 1
ATOM 2065 N N . THR A 1 266 ? -8.849 -13.660 19.569 1.00 41.06 266 THR A N 1
ATOM 2066 C CA . THR A 1 266 ? -10.135 -13.086 19.120 1.00 41.06 266 THR A CA 1
ATOM 2067 C C . THR A 1 266 ? -10.988 -14.012 18.244 1.00 41.06 266 THR A C 1
ATOM 2069 O O . THR A 1 266 ? -11.943 -13.548 17.624 1.00 41.06 266 THR A O 1
ATOM 2072 N N . ASN A 1 267 ? -10.688 -15.318 18.197 1.00 39.50 267 ASN A N 1
ATOM 2073 C CA . ASN A 1 267 ? -11.591 -16.297 17.581 1.00 39.50 267 ASN A CA 1
ATOM 2074 C C . ASN A 1 267 ? -12.982 -16.238 18.231 1.00 39.50 267 ASN A C 1
ATOM 2076 O O . ASN A 1 267 ? -13.097 -16.037 19.438 1.00 39.50 267 ASN A O 1
ATOM 2080 N N . GLU A 1 268 ? -14.017 -16.445 17.412 1.00 41.44 268 GLU A N 1
ATOM 2081 C CA . GLU A 1 268 ? -15.451 -16.253 17.701 1.00 41.44 268 GLU A CA 1
ATOM 2082 C C . GLU A 1 268 ? -15.971 -16.949 18.979 1.00 41.44 268 GLU A C 1
ATOM 2084 O O . GLU A 1 268 ? -17.041 -16.605 19.476 1.00 41.44 268 GLU A O 1
ATOM 2089 N N . GLU A 1 269 ? -15.212 -17.886 19.550 1.00 39.88 269 GLU A N 1
ATOM 2090 C CA . GLU A 1 269 ? -15.539 -18.587 20.798 1.00 39.88 269 GLU A CA 1
ATOM 2091 C C . GLU A 1 269 ? -15.080 -17.848 22.073 1.00 39.88 269 GLU A C 1
ATOM 2093 O O . GLU A 1 269 ? -15.613 -18.093 23.156 1.00 39.88 269 GLU A O 1
ATOM 2098 N N . ASN A 1 270 ? -14.139 -16.904 21.969 1.00 41.50 270 ASN A N 1
ATOM 2099 C CA . ASN A 1 270 ? -13.594 -16.157 23.102 1.00 41.50 270 ASN A CA 1
ATOM 2100 C C . ASN A 1 270 ? -14.189 -14.749 23.158 1.00 41.50 270 ASN A C 1
ATOM 2102 O O . ASN A 1 270 ? -13.557 -13.760 22.786 1.00 41.50 270 ASN A O 1
ATOM 2106 N N . ASN A 1 271 ? -15.410 -14.644 23.682 1.00 38.56 271 ASN A N 1
ATOM 2107 C CA . ASN A 1 271 ? -15.962 -13.367 24.127 1.00 38.56 271 ASN A CA 1
ATOM 2108 C C . ASN A 1 271 ? -14.974 -12.673 25.089 1.00 38.56 271 ASN A C 1
ATOM 2110 O O . ASN A 1 271 ? -14.879 -13.035 26.258 1.00 38.56 271 ASN A O 1
ATOM 2114 N N . MET A 1 272 ? -14.257 -11.659 24.593 1.00 45.62 272 MET A N 1
ATOM 2115 C CA . MET A 1 272 ? -13.768 -10.496 25.347 1.00 45.62 272 MET A CA 1
ATOM 2116 C C . MET A 1 272 ? -13.089 -10.792 26.698 1.00 45.62 272 MET A C 1
ATOM 2118 O O . MET A 1 272 ? -13.343 -10.098 27.684 1.00 45.62 272 MET A O 1
ATOM 2122 N N . ASN A 1 273 ? -12.179 -11.769 26.770 1.00 43.25 273 ASN A N 1
ATOM 2123 C CA . ASN A 1 273 ? -11.319 -11.915 27.948 1.00 43.25 273 ASN A CA 1
ATOM 2124 C C . ASN A 1 273 ? -10.029 -11.109 27.767 1.00 43.25 273 ASN A C 1
ATOM 2126 O O . ASN A 1 273 ? -8.961 -11.618 27.422 1.00 43.25 273 ASN A O 1
ATOM 2130 N N . PHE A 1 274 ? -10.155 -9.806 28.013 1.00 44.72 274 PHE A N 1
ATOM 2131 C CA . PHE A 1 274 ? -9.062 -8.832 28.019 1.00 44.72 274 PHE A CA 1
ATOM 2132 C C . PHE A 1 274 ? -7.879 -9.261 28.911 1.00 44.72 274 PHE A C 1
ATOM 2134 O O . PHE A 1 274 ? -6.723 -8.988 28.581 1.00 44.72 274 PHE A O 1
ATOM 2141 N N . ASP A 1 275 ? -8.164 -10.006 29.985 1.00 42.16 275 ASP A N 1
ATOM 2142 C CA . ASP A 1 275 ? -7.178 -10.593 30.902 1.00 42.16 275 ASP A CA 1
ATOM 2143 C C . ASP A 1 275 ? -6.275 -11.647 30.231 1.00 42.16 275 ASP A C 1
ATOM 2145 O O . ASP A 1 275 ? -5.139 -11.843 30.660 1.00 42.16 275 ASP A O 1
ATOM 2149 N N . PHE A 1 276 ? -6.734 -12.295 29.152 1.00 47.06 276 PHE A N 1
ATOM 2150 C CA . PHE A 1 276 ? -5.956 -13.263 28.366 1.00 47.06 276 PHE A CA 1
ATOM 2151 C C . PHE A 1 276 ? -5.353 -12.639 27.095 1.00 47.06 276 PHE A C 1
ATOM 2153 O O . PHE A 1 276 ? -4.230 -12.967 26.697 1.00 47.06 276 PHE A O 1
ATOM 2160 N N . ALA A 1 277 ? -6.058 -11.682 26.481 1.00 49.19 277 ALA A N 1
ATOM 2161 C CA . ALA A 1 277 ? -5.597 -10.979 25.283 1.00 49.19 277 ALA A CA 1
ATOM 2162 C C . ALA A 1 277 ? -4.409 -10.053 25.567 1.00 49.19 277 ALA A C 1
ATOM 2164 O O . ALA A 1 277 ? -3.446 -10.040 24.799 1.00 49.19 277 ALA A O 1
ATOM 2165 N N . ALA A 1 278 ? -4.421 -9.323 26.687 1.00 52.78 278 ALA A N 1
ATOM 2166 C CA . ALA A 1 278 ? -3.376 -8.352 26.998 1.00 52.78 278 ALA A CA 1
ATOM 2167 C C . ALA A 1 278 ? -1.991 -8.989 27.260 1.00 52.78 278 ALA A C 1
ATOM 2169 O O . ALA A 1 278 ? -1.020 -8.510 26.670 1.00 52.78 278 ALA A O 1
ATOM 2170 N N . PRO A 1 279 ? -1.835 -10.074 28.050 1.00 56.72 279 PRO A N 1
ATOM 2171 C CA . PRO A 1 279 ? -0.530 -10.711 28.256 1.00 56.72 279 PRO A CA 1
ATOM 2172 C C . PRO A 1 279 ? 0.040 -11.327 26.978 1.00 56.72 279 PRO A C 1
ATOM 2174 O O . PRO A 1 279 ? 1.224 -11.157 26.696 1.00 56.72 279 PRO A O 1
ATOM 2177 N N . SER A 1 280 ? -0.804 -11.983 26.182 1.00 55.78 280 SER A N 1
ATOM 2178 C CA . SER A 1 280 ? -0.438 -12.629 24.916 1.00 55.78 280 SER A CA 1
ATOM 2179 C C . SER A 1 280 ? -0.010 -11.595 23.870 1.00 55.78 280 SER A C 1
ATOM 2181 O O . SER A 1 280 ? 1.054 -11.711 23.262 1.00 55.78 280 SER A O 1
ATOM 2183 N N . ALA A 1 281 ? -0.775 -10.508 23.735 1.00 54.41 281 ALA A N 1
ATOM 2184 C CA . ALA A 1 281 ? -0.462 -9.390 22.851 1.00 54.41 281 ALA A CA 1
ATOM 2185 C C . ALA A 1 281 ? 0.821 -8.647 23.275 1.00 54.41 281 ALA A C 1
ATOM 2187 O O . ALA A 1 281 ? 1.632 -8.268 22.427 1.00 54.41 281 ALA A O 1
ATOM 2188 N N . LEU A 1 282 ? 1.049 -8.477 24.583 1.00 57.44 282 LEU A N 1
ATOM 2189 C CA . LEU A 1 282 ? 2.276 -7.885 25.128 1.00 57.44 282 LEU A CA 1
ATOM 2190 C C . LEU A 1 282 ? 3.491 -8.815 24.978 1.00 57.44 282 LEU A C 1
ATOM 2192 O O . LEU A 1 282 ? 4.592 -8.336 24.701 1.00 57.44 282 LEU A O 1
ATOM 2196 N N . GLN A 1 283 ? 3.317 -10.132 25.120 1.00 62.50 283 GLN A N 1
ATOM 2197 C CA . GLN A 1 283 ? 4.365 -11.119 24.850 1.00 62.50 283 GLN A CA 1
ATOM 2198 C C . GLN A 1 283 ? 4.724 -11.162 23.366 1.00 62.50 283 GLN A C 1
ATOM 2200 O O . GLN A 1 283 ? 5.911 -11.159 23.047 1.00 62.50 283 GLN A O 1
ATOM 2205 N N . TRP A 1 284 ? 3.738 -11.100 22.470 1.00 60.28 284 TRP A N 1
ATOM 2206 C CA . TRP A 1 284 ? 3.967 -10.983 21.031 1.00 60.28 284 TRP A CA 1
ATOM 2207 C C . TRP A 1 284 ? 4.670 -9.673 20.667 1.00 60.28 284 TRP A C 1
ATOM 2209 O O . TRP A 1 284 ? 5.659 -9.662 19.941 1.00 60.28 284 TRP A O 1
ATOM 2219 N N . MET A 1 285 ? 4.244 -8.542 21.232 1.00 59.09 285 MET A N 1
ATOM 2220 C CA . MET A 1 285 ? 4.982 -7.287 21.076 1.00 59.09 285 MET A CA 1
ATOM 2221 C C . MET A 1 285 ? 6.424 -7.411 21.541 1.00 59.09 285 MET A C 1
ATOM 2223 O O . MET A 1 285 ? 7.332 -6.886 20.896 1.00 59.09 285 MET A O 1
ATOM 2227 N N . ARG A 1 286 ? 6.632 -8.045 22.697 1.00 62.72 286 ARG A N 1
ATOM 2228 C CA . ARG A 1 286 ? 7.955 -8.236 23.265 1.00 62.72 286 ARG A CA 1
ATOM 2229 C C . ARG A 1 286 ? 8.787 -9.111 22.339 1.00 62.72 286 ARG A C 1
ATOM 2231 O O . ARG A 1 286 ? 9.878 -8.669 21.997 1.00 62.72 286 ARG A O 1
ATOM 2238 N N . SER A 1 287 ? 8.270 -10.243 21.861 1.00 63.09 287 SER A N 1
ATOM 2239 C CA . SER A 1 287 ? 8.968 -11.144 20.938 1.00 63.09 287 SER A CA 1
ATOM 2240 C C . SER A 1 287 ? 9.276 -10.463 19.606 1.00 63.09 287 SER A C 1
ATOM 2242 O O . SER A 1 287 ? 10.436 -10.436 19.214 1.00 63.09 287 SER A O 1
ATOM 2244 N N . VAL A 1 288 ? 8.315 -9.771 18.987 1.00 59.84 288 VAL A N 1
ATOM 2245 C CA . VAL A 1 288 ? 8.527 -8.983 17.762 1.00 59.84 288 VAL A CA 1
ATOM 2246 C C . VAL A 1 288 ? 9.547 -7.866 17.999 1.00 59.84 288 VAL A C 1
ATOM 2248 O O . VAL A 1 288 ? 10.423 -7.623 17.167 1.00 59.84 288 VAL A O 1
ATOM 2251 N N . SER A 1 289 ? 9.491 -7.173 19.140 1.00 61.09 289 SER A N 1
ATOM 2252 C CA . SER A 1 289 ? 10.469 -6.132 19.480 1.00 61.09 289 SER A CA 1
ATOM 2253 C C . SER A 1 289 ? 11.862 -6.704 19.756 1.00 61.09 289 SER A C 1
ATOM 2255 O O . SER A 1 289 ? 12.859 -6.067 19.409 1.00 61.09 289 SER A O 1
ATOM 2257 N N . GLU A 1 290 ? 11.945 -7.889 20.363 1.00 62.41 290 GLU A N 1
ATOM 2258 C CA . GLU A 1 290 ? 13.176 -8.591 20.714 1.00 62.41 290 GLU A CA 1
ATOM 2259 C C . GLU A 1 290 ? 13.823 -9.212 19.480 1.00 62.41 290 GLU A C 1
ATOM 2261 O O . GLU A 1 290 ? 15.025 -9.054 19.300 1.00 62.41 290 GLU A O 1
ATOM 2266 N N . GLU A 1 291 ? 13.052 -9.824 18.587 1.00 60.12 291 GLU A N 1
ATOM 2267 C CA . GLU A 1 291 ? 13.492 -10.340 17.292 1.00 60.12 291 GLU A CA 1
ATOM 2268 C C . GLU A 1 291 ? 14.011 -9.200 16.407 1.00 60.12 291 GLU A C 1
ATOM 2270 O O . GLU A 1 291 ? 15.137 -9.246 15.900 1.00 60.12 291 GLU A O 1
ATOM 2275 N N . ARG A 1 292 ? 13.287 -8.073 16.369 1.00 56.34 292 ARG A N 1
ATOM 2276 C CA . ARG A 1 292 ? 13.761 -6.834 15.732 1.00 56.34 292 ARG A CA 1
ATOM 2277 C C . ARG A 1 292 ? 15.018 -6.277 16.406 1.00 56.34 292 ARG A C 1
ATOM 2279 O O . ARG A 1 292 ? 15.911 -5.786 15.718 1.00 56.34 292 ARG A O 1
ATOM 2286 N N . ARG A 1 293 ? 15.136 -6.337 17.740 1.00 53.12 293 ARG A N 1
ATOM 2287 C CA . ARG A 1 293 ? 16.345 -5.913 18.481 1.00 53.12 293 ARG A CA 1
ATOM 2288 C C . ARG A 1 293 ? 17.531 -6.855 18.267 1.00 53.12 293 ARG A C 1
ATOM 2290 O O . ARG A 1 293 ? 18.664 -6.381 18.233 1.00 53.12 293 ARG A O 1
ATOM 2297 N N . ARG A 1 294 ? 17.303 -8.156 18.094 1.00 53.84 294 ARG A N 1
ATOM 2298 C CA . ARG A 1 294 ? 18.336 -9.135 17.733 1.00 53.84 294 ARG A CA 1
ATOM 2299 C C . ARG A 1 294 ? 18.845 -8.862 16.318 1.00 53.84 294 ARG A C 1
ATOM 2301 O O . ARG A 1 294 ? 20.056 -8.763 16.144 1.00 53.84 294 ARG A O 1
ATOM 2308 N N . GLY A 1 295 ? 17.954 -8.548 15.373 1.00 50.06 295 GLY A N 1
ATOM 2309 C CA . GLY A 1 295 ? 18.324 -8.017 14.053 1.00 50.06 295 GLY A CA 1
ATOM 2310 C C . GLY A 1 295 ? 19.081 -6.676 14.105 1.00 50.06 295 GLY A C 1
ATOM 2311 O O . GLY A 1 295 ? 19.995 -6.447 13.314 1.00 50.06 295 GLY A O 1
ATOM 2312 N N . ARG A 1 296 ? 18.782 -5.798 15.082 1.00 44.69 296 ARG A N 1
ATOM 2313 C CA . ARG A 1 296 ? 19.499 -4.518 15.312 1.00 44.69 296 ARG A CA 1
ATOM 2314 C C . ARG A 1 296 ? 20.951 -4.675 15.771 1.00 44.69 296 ARG A C 1
ATOM 2316 O O . ARG A 1 296 ? 21.725 -3.745 15.550 1.00 44.69 296 ARG A O 1
ATOM 2323 N N . LYS A 1 297 ? 21.338 -5.785 16.418 1.00 46.88 297 LYS A N 1
ATOM 2324 C CA . LYS A 1 297 ? 22.725 -5.978 16.896 1.00 46.88 297 LYS A CA 1
ATOM 2325 C C . LYS A 1 297 ? 23.740 -6.067 15.746 1.00 46.88 297 LYS A C 1
ATOM 2327 O O . LYS A 1 297 ? 24.917 -5.786 15.959 1.00 46.88 297 LYS A O 1
ATOM 2332 N N . VAL A 1 298 ? 23.288 -6.329 14.517 1.00 51.34 298 VAL A N 1
ATOM 2333 C CA . VAL A 1 298 ? 24.078 -6.145 13.293 1.00 51.34 298 VAL A CA 1
ATOM 2334 C C . VAL A 1 298 ? 23.985 -4.665 12.889 1.00 51.34 298 VAL A C 1
ATOM 2336 O O . VAL A 1 298 ? 23.043 -4.242 12.221 1.00 51.34 298 VAL A O 1
ATOM 2339 N N . ARG A 1 299 ? 24.948 -3.862 13.367 1.00 47.53 299 ARG A N 1
ATOM 2340 C CA . ARG A 1 299 ? 25.003 -2.378 13.470 1.00 47.53 299 ARG A CA 1
ATOM 2341 C C . ARG A 1 299 ? 24.476 -1.495 12.310 1.00 47.53 299 ARG A C 1
ATOM 2343 O O . ARG A 1 299 ? 24.357 -0.292 12.515 1.00 47.53 299 ARG A O 1
ATOM 2350 N N . ARG A 1 300 ? 24.122 -2.021 11.130 1.00 51.41 300 ARG A N 1
ATOM 2351 C CA . ARG A 1 300 ? 23.498 -1.264 10.015 1.00 51.41 300 ARG A CA 1
ATOM 2352 C C . ARG A 1 300 ? 22.019 -1.591 9.768 1.00 51.41 300 ARG A C 1
ATOM 2354 O O . ARG A 1 300 ? 21.266 -0.701 9.381 1.00 51.41 300 ARG A O 1
ATOM 2361 N N . GLY A 1 301 ? 21.568 -2.815 10.053 1.00 50.81 301 GLY A N 1
ATOM 2362 C CA . GLY A 1 301 ? 20.185 -3.236 9.784 1.00 50.81 301 GLY A CA 1
ATOM 2363 C C . GLY A 1 301 ? 19.155 -2.524 10.665 1.00 50.81 301 GLY A C 1
ATOM 2364 O O . GLY A 1 301 ? 18.028 -2.274 10.250 1.00 50.81 301 GLY A O 1
ATOM 2365 N N . GLY A 1 302 ? 19.553 -2.120 11.873 1.00 59.09 302 GLY A N 1
ATOM 2366 C CA . GLY A 1 302 ? 18.646 -1.521 12.847 1.00 59.09 302 GLY A CA 1
ATOM 2367 C C . GLY A 1 302 ? 18.083 -0.145 12.491 1.00 59.09 302 GLY A C 1
ATOM 2368 O O . GLY A 1 302 ? 16.930 0.150 12.812 1.00 59.09 302 GLY A O 1
ATOM 2369 N N . LEU A 1 303 ? 18.891 0.6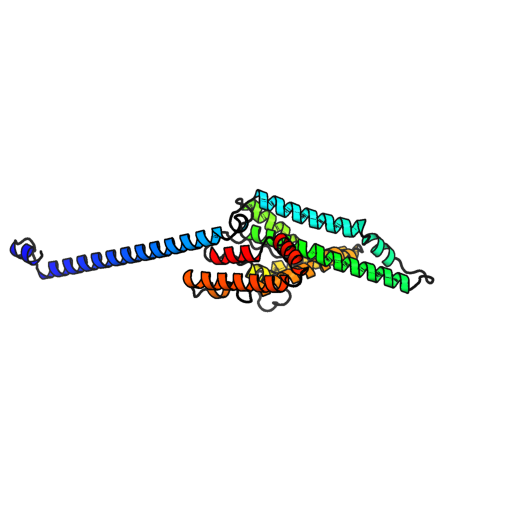84 11.829 1.00 65.94 303 LEU A N 1
ATOM 2370 C CA . LEU A 1 303 ? 18.477 2.003 11.352 1.00 65.94 303 LEU A CA 1
ATOM 2371 C C . LEU A 1 303 ? 17.555 1.864 10.142 1.00 65.94 303 LEU A C 1
ATOM 2373 O O . LEU A 1 303 ? 16.479 2.453 10.146 1.00 65.94 303 LEU A O 1
ATOM 2377 N N . LEU A 1 304 ? 17.932 1.029 9.168 1.00 68.50 304 LEU A N 1
ATOM 2378 C CA . LEU A 1 304 ? 17.129 0.748 7.975 1.00 68.50 304 LEU A CA 1
ATOM 2379 C C . LEU A 1 304 ? 15.725 0.250 8.350 1.00 68.50 304 LEU A C 1
ATOM 2381 O O . LEU A 1 304 ? 14.730 0.798 7.889 1.00 68.50 304 LEU A O 1
ATOM 2385 N N . TRP A 1 305 ? 15.632 -0.710 9.270 1.00 70.75 305 TRP A N 1
ATOM 2386 C CA . TRP A 1 305 ? 14.344 -1.214 9.747 1.00 70.75 305 TRP A CA 1
ATOM 2387 C C . TRP A 1 305 ? 13.515 -0.168 10.493 1.00 70.75 305 TRP A C 1
ATOM 2389 O O . TRP A 1 305 ? 12.299 -0.144 10.355 1.00 70.75 305 TRP A O 1
ATOM 2399 N N . SER A 1 306 ? 14.149 0.717 11.268 1.00 71.88 306 SER A N 1
ATOM 2400 C CA . SER A 1 306 ? 13.454 1.841 11.914 1.00 71.88 306 SER A CA 1
ATOM 2401 C C . SER A 1 306 ? 12.878 2.815 10.881 1.00 71.88 306 SER A C 1
ATOM 2403 O O . SER A 1 306 ? 11.774 3.325 11.057 1.00 71.88 306 SER A O 1
ATOM 2405 N N . TRP A 1 307 ? 13.609 3.055 9.791 1.00 80.56 307 TRP A N 1
ATOM 2406 C CA . TRP A 1 307 ? 13.140 3.867 8.671 1.00 80.56 307 TRP A CA 1
ATOM 2407 C C . TRP A 1 307 ? 11.972 3.211 7.935 1.00 80.56 307 TRP A C 1
ATOM 2409 O O . TRP A 1 307 ? 10.956 3.871 7.746 1.00 80.56 307 TRP A O 1
ATOM 2419 N N . ILE A 1 308 ? 12.074 1.922 7.601 1.00 83.44 308 ILE A N 1
ATOM 2420 C CA . ILE A 1 308 ? 10.998 1.155 6.951 1.00 83.44 308 ILE A CA 1
ATOM 2421 C C . ILE A 1 308 ? 9.744 1.120 7.832 1.00 83.44 308 ILE A C 1
ATOM 2423 O O . ILE A 1 308 ? 8.652 1.388 7.352 1.00 83.44 308 ILE A O 1
ATOM 2427 N N . ASP A 1 309 ? 9.881 0.876 9.138 1.00 80.44 309 ASP A N 1
ATOM 2428 C CA . ASP A 1 309 ? 8.740 0.846 10.065 1.00 80.44 309 ASP A CA 1
ATOM 2429 C C . ASP A 1 309 ? 8.047 2.218 10.150 1.00 80.44 309 ASP A C 1
ATOM 2431 O O . ASP A 1 309 ? 6.823 2.288 10.195 1.00 80.44 309 ASP A O 1
ATOM 2435 N N . ARG A 1 310 ? 8.804 3.325 10.101 1.00 83.44 310 ARG A N 1
ATOM 2436 C CA . ARG A 1 310 ? 8.236 4.685 10.019 1.00 83.44 310 ARG A CA 1
ATOM 2437 C C . ARG A 1 310 ? 7.598 4.980 8.664 1.00 83.44 310 ARG A C 1
ATOM 2439 O O . ARG A 1 310 ? 6.601 5.700 8.622 1.00 83.44 310 ARG A O 1
ATOM 2446 N N . LEU A 1 311 ? 8.184 4.473 7.581 1.00 87.31 311 LEU A N 1
ATOM 2447 C CA . LEU A 1 311 ? 7.650 4.609 6.231 1.00 87.31 311 LEU A CA 1
ATOM 2448 C C . LEU A 1 311 ? 6.317 3.866 6.114 1.00 87.31 311 LEU A C 1
ATOM 2450 O O . LEU A 1 311 ? 5.351 4.437 5.642 1.00 87.31 311 LEU A O 1
ATOM 2454 N N . HIS A 1 312 ? 6.231 2.659 6.670 1.00 87.81 312 HIS A N 1
ATOM 2455 C CA . HIS A 1 312 ? 5.019 1.838 6.749 1.00 87.81 312 HIS A CA 1
ATOM 2456 C C . HIS A 1 312 ? 4.114 2.204 7.941 1.00 87.81 312 HIS A C 1
ATOM 2458 O O . HIS A 1 312 ? 3.344 1.378 8.431 1.00 87.81 312 HIS A O 1
ATOM 2464 N N . HIS A 1 313 ? 4.228 3.438 8.439 1.00 84.44 313 HIS A N 1
ATOM 2465 C CA . HIS A 1 313 ? 3.354 4.032 9.456 1.00 84.44 313 HIS A CA 1
ATOM 2466 C C . HIS A 1 313 ? 3.192 3.232 10.756 1.00 84.44 313 HIS A C 1
ATOM 2468 O O . HIS A 1 313 ? 2.145 3.288 11.397 1.00 84.44 313 HIS A O 1
ATOM 2474 N N . GLU A 1 314 ? 4.236 2.524 11.182 1.00 78.88 314 GLU A N 1
ATOM 2475 C CA . GLU A 1 314 ? 4.253 1.713 12.402 1.00 78.88 314 GLU A CA 1
ATOM 2476 C C . GLU A 1 314 ? 3.136 0.652 12.425 1.00 78.88 314 GLU A C 1
ATOM 2478 O O . GLU A 1 314 ? 2.533 0.397 13.472 1.00 78.88 314 GLU A O 1
ATOM 2483 N N . LEU A 1 315 ? 2.876 0.026 11.267 1.00 75.56 315 LEU A N 1
ATOM 2484 C CA . LEU A 1 315 ? 1.812 -0.963 11.051 1.00 75.56 315 LEU A CA 1
ATOM 2485 C C . LEU A 1 315 ? 1.637 -1.982 12.197 1.00 75.56 315 LEU A C 1
ATOM 2487 O O . LEU A 1 315 ? 0.503 -2.164 12.634 1.00 75.56 315 LEU A O 1
ATOM 2491 N N . PRO A 1 316 ? 2.695 -2.601 12.765 1.00 70.94 316 PRO A N 1
ATOM 2492 C CA . PRO A 1 316 ? 2.538 -3.555 13.868 1.00 70.94 316 PRO A CA 1
ATOM 2493 C C . PRO A 1 316 ? 1.965 -2.924 15.141 1.00 70.94 316 PRO A C 1
ATOM 2495 O O . PRO A 1 316 ? 1.166 -3.547 15.833 1.00 70.94 316 PRO A O 1
ATOM 2498 N N . LYS A 1 317 ? 2.338 -1.673 15.451 1.00 70.50 317 LYS A N 1
ATOM 2499 C CA . LYS A 1 317 ? 1.804 -0.947 16.616 1.00 70.50 317 LYS A CA 1
ATOM 2500 C C . LYS A 1 317 ? 0.337 -0.594 16.399 1.00 70.50 317 LYS A C 1
ATOM 2502 O O . LYS A 1 317 ? -0.468 -0.725 17.315 1.00 70.50 317 LYS A O 1
ATOM 2507 N N . LYS A 1 318 ? -0.014 -0.174 15.177 1.00 72.00 318 LYS A N 1
ATOM 2508 C CA . LYS A 1 318 ? -1.405 0.107 14.791 1.00 72.00 318 LYS A CA 1
ATOM 2509 C C . LYS A 1 318 ? -2.267 -1.151 14.829 1.00 72.00 318 LYS A C 1
ATOM 2511 O O . LYS A 1 318 ? -3.390 -1.095 15.317 1.00 72.00 318 LYS A O 1
ATOM 2516 N N . HIS A 1 319 ? -1.732 -2.273 14.361 1.00 69.69 319 HIS A N 1
ATOM 2517 C CA . HIS A 1 319 ? -2.395 -3.569 14.390 1.00 69.69 319 HIS A CA 1
ATOM 2518 C C . HIS A 1 319 ? -2.647 -4.065 15.813 1.00 69.69 319 HIS A C 1
ATOM 2520 O O . HIS A 1 319 ? -3.751 -4.481 16.139 1.00 69.69 319 HIS A O 1
ATOM 2526 N N . LEU A 1 320 ? -1.652 -3.949 16.688 1.00 65.12 320 LEU A N 1
ATOM 2527 C CA . LEU A 1 320 ? -1.823 -4.297 18.089 1.00 65.12 320 LEU A CA 1
ATOM 2528 C C . LEU A 1 320 ? -2.874 -3.416 18.769 1.00 65.12 320 LEU A C 1
ATOM 2530 O O . LEU A 1 320 ? -3.755 -3.927 19.445 1.00 65.12 320 LEU A O 1
ATOM 2534 N N . MET A 1 321 ? -2.814 -2.096 18.572 1.00 64.81 321 MET A N 1
ATOM 2535 C CA . MET A 1 321 ? -3.844 -1.209 19.109 1.00 64.81 321 MET A CA 1
ATOM 2536 C C . MET A 1 321 ? -5.219 -1.577 18.560 1.00 64.81 321 MET A C 1
ATOM 2538 O O . MET A 1 321 ? -6.180 -1.562 19.310 1.00 64.81 321 MET A O 1
ATOM 2542 N N . GLN A 1 322 ? -5.333 -1.954 17.286 1.00 63.84 322 GLN A N 1
ATOM 2543 C CA . GLN A 1 322 ? -6.585 -2.474 16.736 1.00 63.84 322 GLN A CA 1
ATOM 2544 C C . GLN A 1 322 ? -7.069 -3.720 17.475 1.00 63.84 322 GLN A C 1
ATOM 2546 O O . GLN A 1 322 ? -8.218 -3.724 17.880 1.00 63.84 322 GLN A O 1
ATOM 2551 N N . ALA A 1 323 ? -6.200 -4.703 17.686 1.00 59.62 323 ALA A N 1
ATOM 2552 C CA . ALA A 1 323 ? -6.529 -5.943 18.381 1.00 59.62 323 ALA A CA 1
ATOM 2553 C C . ALA A 1 323 ? -6.751 -5.805 19.896 1.00 59.62 323 ALA A C 1
ATOM 2555 O O . ALA A 1 323 ? -7.275 -6.711 20.526 1.00 59.62 323 ALA A O 1
ATOM 2556 N N . LEU A 1 324 ? -6.266 -4.723 20.506 1.00 55.16 324 LEU A N 1
ATOM 2557 C CA . LEU A 1 324 ? -6.525 -4.427 21.912 1.00 55.16 324 LEU A CA 1
ATOM 2558 C C . LEU A 1 324 ? -7.786 -3.581 22.056 1.00 55.16 324 LEU A C 1
ATOM 2560 O O . LEU A 1 324 ? -8.516 -3.757 23.009 1.00 55.16 324 LEU A O 1
ATOM 2564 N N . THR A 1 325 ? -8.073 -2.657 21.135 1.00 52.41 325 THR A N 1
ATOM 2565 C CA . THR A 1 325 ? -9.252 -1.777 21.263 1.00 52.41 325 THR A CA 1
ATOM 2566 C C . THR A 1 325 ? -10.572 -2.482 20.931 1.00 52.41 325 THR A C 1
ATOM 2568 O O . THR A 1 325 ? -11.631 -1.947 21.258 1.00 52.41 325 THR A O 1
ATOM 2571 N N . TYR A 1 326 ? -10.504 -3.629 20.261 1.00 47.03 326 TYR A N 1
ATOM 2572 C CA . TYR A 1 326 ? -11.614 -4.378 19.684 1.00 47.03 326 TYR A CA 1
ATOM 2573 C C . TYR A 1 326 ? -11.345 -5.873 19.790 1.00 47.03 326 TYR A C 1
ATOM 2575 O O . TYR A 1 326 ? -12.338 -6.624 19.826 1.00 47.03 326 TYR A O 1
#

Foldseek 3Di:
DLVVCVVVVVDPDSVVVVVVVVVVVVVVVVVVVVVVVVVVVVVVVVVLVVVLVVLCVVDDVLLPAQDQVVLVVLLVVLVCQLVVLLCCLPPVVCLVVLCVVLVDDDDPPDDVVVSVVSVVSNVVSLLVSLLRNLLSLLLLVLSLVCLLQVRNHVDVVVSQVSNVVSCVLLLHDRDRFYHPPPPRQDQVLVVLVSSQCVVPPPPDDDPCVVSVVVSVVVVVVVCVVCVVVVNNVVCCRSPVSSSVSNSVVSVVVNCLCVVQHLVVQPPPVRPDPLVVSVVSNVVSVVVVVVVLVVLCVVPPRNVVVVVSCVSSVVSSSSSSSSSSVD

Radius of gyration: 30.43 Å; chains: 1; bounding box: 88×40×103 Å